Protein AF-A0A535XM80-F1 (afdb_monomer_lite)

pLDDT: mean 87.69, std 9.95, range [42.66, 97.56]

Radius of gyration: 20.31 Å; chains: 1; bounding box: 48×39×58 Å

Secondary structure (DSSP, 8-state):
--B--BS---SSHHHHTT-S-EEE-TTS--EEE-SS-EESEEEEEEEE-SSSB-EEEEEESSS-HHHH---EEES-B--TTSS-EEEEEEESS-EEEEEEEEETTEEEEEEEEEE-GGGS-THHHH--S-HHHHHHH-SEEEEEEEEEEEE-STTEEEEEEEEEEEEE--TT---SEEEEEETTTBPPP-TT-EEEEEEE--TTS--EES-TTTS-EEE-TT-BEEE-BSS-SPPP-S-SBHHHHHHHHHHHH-

Sequence (254 aa):
MTVATTSEHPKNGNTAAFTTAWYVSPDRRLWASAGYRYFEGGNKVLWERAGSRVDISGKLLSGDTKAAGIPTISGPQGYEGMDYQASGVTFPVPGCWEVEARADTSVLDFVTYVYPTEYQPAAARTGCIDLRRIYDGSLAVLTATVTAVDDDLPGFARVSFLPKTSWKMPQDGLGRFELHLDLEVYAPARASETYVLFLSHQPGRSWQIVCPFFTLATIDEGGTLHPTAIRAGSRRYLPADAAGLDREVRALAE

Structure (mmCIF, N/CA/C/O backbone):
data_AF-A0A535XM80-F1
#
_entry.id   AF-A0A535XM80-F1
#
loop_
_atom_site.group_PDB
_atom_site.id
_atom_site.type_symbol
_atom_site.label_atom_id
_atom_site.label_alt_id
_atom_site.label_comp_id
_atom_site.label_asym_id
_atom_site.label_entity_id
_atom_site.label_seq_id
_atom_site.pdbx_PDB_ins_code
_atom_site.Cartn_x
_atom_site.Cartn_y
_atom_site.Cartn_z
_atom_site.occupancy
_atom_site.B_iso_or_equiv
_atom_site.auth_seq_id
_atom_site.auth_comp_id
_atom_site.auth_asym_id
_atom_site.auth_atom_id
_atom_site.pdbx_PDB_model_num
ATOM 1 N N . MET A 1 1 ? 14.485 -16.068 -17.478 1.00 42.66 1 MET A N 1
ATOM 2 C CA . MET A 1 1 ? 14.930 -16.093 -16.066 1.00 42.66 1 MET A CA 1
ATOM 3 C C . MET A 1 1 ? 14.209 -14.954 -15.384 1.00 42.66 1 MET A C 1
ATOM 5 O O . MET A 1 1 ? 14.290 -13.847 -15.890 1.00 42.66 1 MET A O 1
ATOM 9 N N . THR A 1 2 ? 13.484 -15.210 -14.303 1.00 48.94 2 THR A N 1
ATOM 10 C CA . THR A 1 2 ? 12.849 -14.159 -13.506 1.00 48.94 2 THR A CA 1
ATOM 11 C C . THR A 1 2 ? 13.915 -13.362 -12.766 1.00 48.94 2 THR A C 1
ATOM 13 O O . THR A 1 2 ? 14.664 -13.929 -11.971 1.00 48.94 2 THR A O 1
ATOM 16 N N . VAL A 1 3 ? 14.022 -12.061 -13.042 1.00 60.72 3 VAL A N 1
ATOM 17 C CA . VAL A 1 3 ? 14.953 -11.191 -12.317 1.00 60.72 3 VAL A CA 1
ATOM 18 C C . VAL A 1 3 ? 14.387 -10.934 -10.922 1.00 60.72 3 VAL A C 1
ATOM 20 O O . VAL A 1 3 ? 13.331 -10.319 -10.768 1.00 60.72 3 VAL A O 1
ATOM 23 N N . ALA A 1 4 ? 15.080 -11.441 -9.900 1.00 77.50 4 ALA A N 1
ATOM 24 C CA . ALA A 1 4 ? 14.843 -11.044 -8.519 1.00 77.50 4 ALA A CA 1
ATOM 25 C C . ALA A 1 4 ? 15.215 -9.566 -8.336 1.00 77.50 4 ALA A C 1
ATOM 27 O O . ALA A 1 4 ? 16.072 -9.038 -9.045 1.00 77.50 4 ALA A O 1
ATOM 28 N N . THR A 1 5 ? 14.592 -8.896 -7.371 1.00 88.12 5 THR A N 1
ATOM 29 C CA . THR A 1 5 ? 14.967 -7.521 -7.034 1.00 88.12 5 THR A CA 1
ATOM 30 C C . THR A 1 5 ? 16.430 -7.445 -6.598 1.00 88.12 5 THR A C 1
ATOM 32 O O . THR A 1 5 ? 16.918 -8.335 -5.901 1.00 88.12 5 THR A O 1
ATOM 35 N N . THR A 1 6 ? 17.109 -6.362 -6.957 1.00 90.19 6 THR A N 1
ATOM 36 C CA . THR A 1 6 ? 18.498 -6.080 -6.583 1.00 90.19 6 THR A CA 1
ATOM 37 C C . THR A 1 6 ? 18.597 -4.836 -5.701 1.00 90.19 6 THR A C 1
ATOM 39 O O . THR A 1 6 ? 17.719 -3.970 -5.735 1.00 90.19 6 THR A O 1
ATOM 42 N N . SER A 1 7 ? 19.673 -4.757 -4.914 1.00 90.69 7 SER A N 1
ATOM 43 C CA . SER A 1 7 ? 20.108 -3.540 -4.221 1.00 90.69 7 SER A CA 1
ATOM 44 C C . SER A 1 7 ? 21.058 -2.682 -5.063 1.00 90.69 7 SER A C 1
ATOM 46 O O . SER A 1 7 ? 21.402 -1.573 -4.650 1.00 90.69 7 SER A O 1
ATOM 48 N N . GLU A 1 8 ? 21.478 -3.163 -6.243 1.00 93.06 8 GLU A N 1
ATOM 49 C CA . GLU A 1 8 ? 22.006 -2.269 -7.272 1.00 93.06 8 GLU A CA 1
ATOM 50 C C . GLU A 1 8 ? 20.949 -1.208 -7.590 1.00 93.06 8 GLU A C 1
ATOM 52 O O . GLU A 1 8 ? 19.743 -1.455 -7.506 1.00 93.06 8 GLU A O 1
ATOM 57 N N . HIS A 1 9 ? 21.402 -0.024 -7.971 1.00 91.06 9 HIS A N 1
ATOM 58 C CA . HIS A 1 9 ? 20.515 1.091 -8.240 1.00 91.06 9 HIS A CA 1
ATOM 59 C C . HIS A 1 9 ? 20.889 1.781 -9.556 1.00 91.06 9 HIS A C 1
ATOM 61 O O . HIS A 1 9 ? 22.041 1.686 -10.002 1.00 91.06 9 HIS A O 1
ATOM 67 N N . PRO A 1 10 ? 19.934 2.508 -10.160 1.00 90.81 10 PRO A N 1
ATOM 68 C CA . PRO A 1 10 ? 20.194 3.338 -11.324 1.00 90.81 10 PRO A CA 1
ATOM 69 C C . PRO A 1 10 ? 21.347 4.319 -11.066 1.00 90.81 10 PRO A C 1
ATOM 71 O O . PRO A 1 10 ? 21.629 4.685 -9.917 1.00 90.81 10 PRO A O 1
ATOM 74 N N . LYS A 1 11 ? 22.056 4.733 -12.123 1.00 86.62 11 LYS A N 1
ATOM 75 C CA . LYS A 1 11 ? 23.240 5.601 -11.954 1.00 86.62 11 LYS A CA 1
ATOM 76 C C . LYS A 1 11 ? 22.852 6.982 -11.446 1.00 86.62 11 LYS A C 1
ATOM 78 O O . LYS A 1 11 ? 23.658 7.638 -10.785 1.00 86.62 11 LYS A O 1
ATOM 83 N N . ASN A 1 12 ? 21.649 7.437 -11.779 1.00 83.44 12 ASN A N 1
ATOM 84 C CA . ASN A 1 12 ? 21.179 8.727 -11.336 1.00 83.44 12 ASN A CA 1
ATOM 85 C C . ASN A 1 12 ? 20.804 8.709 -9.848 1.00 83.44 12 ASN A C 1
ATOM 87 O O . ASN A 1 12 ? 19.962 7.926 -9.416 1.00 83.44 12 ASN A O 1
ATOM 91 N N . GLY A 1 13 ? 21.384 9.627 -9.071 1.00 84.06 13 GLY A N 1
ATOM 92 C CA . GLY A 1 13 ? 21.143 9.712 -7.630 1.00 84.06 13 GLY A CA 1
ATOM 93 C C . GLY A 1 13 ? 19.704 10.077 -7.248 1.00 84.06 13 GLY A C 1
ATOM 94 O O . GLY A 1 13 ? 19.203 9.558 -6.254 1.00 84.06 13 GLY A O 1
ATOM 95 N N . ASN A 1 14 ? 19.016 10.914 -8.035 1.00 83.31 14 ASN A N 1
ATOM 96 C CA . ASN A 1 14 ? 17.618 11.269 -7.764 1.00 83.31 14 ASN A CA 1
ATOM 97 C C . ASN A 1 14 ? 16.711 10.059 -7.976 1.00 83.31 14 ASN A C 1
ATOM 99 O O . ASN A 1 14 ? 15.860 9.774 -7.137 1.00 83.31 14 ASN A O 1
ATOM 103 N N . THR A 1 15 ? 16.926 9.325 -9.070 1.00 86.25 15 THR A N 1
ATOM 104 C CA . THR A 1 15 ? 16.164 8.109 -9.364 1.00 86.25 15 THR A CA 1
ATOM 105 C C . THR A 1 15 ? 16.460 7.022 -8.335 1.00 86.25 15 THR A C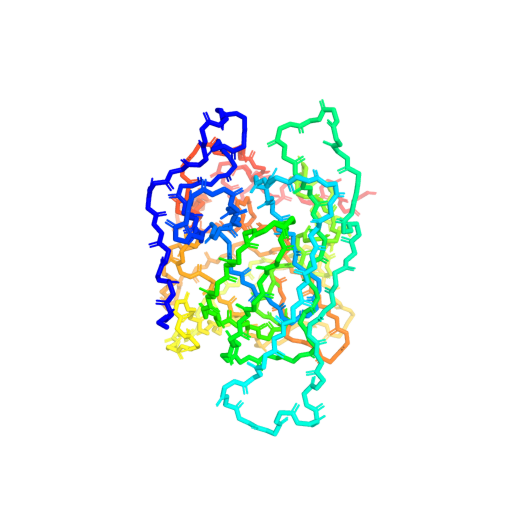 1
ATOM 107 O O . THR A 1 15 ? 15.537 6.456 -7.753 1.00 86.25 15 THR A O 1
ATOM 110 N N . ALA A 1 16 ? 17.737 6.790 -8.024 1.00 88.88 16 ALA A N 1
ATOM 111 C CA . ALA A 1 16 ? 18.163 5.822 -7.018 1.00 88.88 16 ALA A CA 1
ATOM 112 C C . ALA A 1 16 ? 17.599 6.109 -5.615 1.00 88.88 16 ALA A C 1
ATOM 114 O O . ALA A 1 16 ? 17.334 5.174 -4.865 1.00 88.88 16 ALA A O 1
ATOM 115 N N . ALA A 1 17 ? 17.363 7.375 -5.254 1.00 88.06 17 ALA A N 1
ATOM 116 C CA . ALA A 1 17 ? 16.849 7.744 -3.934 1.00 88.06 17 ALA A CA 1
ATOM 117 C C . ALA A 1 17 ? 15.388 7.321 -3.681 1.00 88.06 17 ALA A C 1
ATOM 119 O O . ALA A 1 17 ? 14.954 7.301 -2.529 1.00 88.06 17 ALA A O 1
ATOM 120 N N . PHE A 1 18 ? 14.616 6.975 -4.718 1.00 86.12 18 PHE A N 1
ATOM 121 C CA . PHE A 1 18 ? 13.207 6.609 -4.545 1.00 86.12 18 PHE A CA 1
ATOM 122 C C . PHE A 1 18 ? 13.002 5.259 -3.854 1.00 86.12 18 PHE A C 1
ATOM 124 O O . PHE A 1 18 ? 11.984 5.051 -3.191 1.00 86.12 18 PHE A O 1
ATOM 131 N N . THR A 1 19 ? 13.934 4.323 -4.022 1.00 90.19 19 THR A N 1
ATOM 132 C CA . THR A 1 19 ? 13.856 3.008 -3.392 1.00 90.19 19 THR A CA 1
ATOM 133 C C . THR A 1 19 ? 15.219 2.332 -3.323 1.00 90.19 19 THR A C 1
ATOM 135 O O . THR A 1 19 ? 16.089 2.545 -4.160 1.00 90.19 19 THR A O 1
ATOM 138 N N . THR A 1 20 ? 15.385 1.467 -2.329 1.00 90.50 20 THR A N 1
ATOM 139 C CA . THR A 1 20 ? 16.550 0.597 -2.169 1.00 90.50 20 THR A CA 1
ATOM 140 C C . THR A 1 20 ? 16.429 -0.727 -2.930 1.00 90.50 20 THR A C 1
ATOM 142 O O . THR A 1 20 ? 17.350 -1.534 -2.852 1.00 90.50 20 THR A O 1
ATOM 145 N N . ALA A 1 21 ? 15.306 -0.989 -3.610 1.00 92.62 21 ALA A N 1
ATOM 146 C CA . ALA A 1 21 ? 15.048 -2.237 -4.325 1.00 92.62 21 ALA A CA 1
ATOM 147 C C . ALA A 1 21 ? 14.593 -1.967 -5.764 1.00 92.62 21 ALA A C 1
ATOM 149 O O . ALA A 1 21 ? 13.643 -1.213 -5.990 1.00 92.62 21 ALA A O 1
ATOM 150 N N . TRP A 1 22 ? 15.239 -2.621 -6.729 1.00 95.06 22 TRP A N 1
ATOM 151 C CA . TRP A 1 22 ? 15.002 -2.405 -8.158 1.00 95.06 22 TRP A CA 1
ATOM 152 C C . TRP A 1 22 ? 14.876 -3.713 -8.935 1.00 95.06 22 TRP A C 1
ATOM 154 O O . TRP A 1 22 ? 15.552 -4.693 -8.632 1.00 95.06 22 TRP A O 1
ATOM 164 N N . TYR A 1 23 ? 14.058 -3.706 -9.984 1.00 95.75 23 TYR A N 1
ATOM 165 C CA . TYR A 1 23 ? 14.189 -4.640 -11.100 1.00 95.75 23 TYR A CA 1
ATOM 166 C C . TYR A 1 23 ? 15.117 -4.025 -12.149 1.00 95.75 23 TYR A C 1
ATOM 168 O O . TYR A 1 23 ? 15.031 -2.822 -12.413 1.00 95.75 23 TYR A O 1
ATOM 176 N N . VAL A 1 24 ? 15.992 -4.830 -12.753 1.00 95.94 24 VAL A N 1
ATOM 177 C CA . VAL A 1 24 ? 17.004 -4.343 -13.699 1.00 95.94 24 VAL A CA 1
ATOM 178 C C . VAL A 1 24 ? 17.168 -5.276 -14.896 1.00 95.94 24 VAL A C 1
ATOM 180 O O . VAL A 1 24 ? 17.220 -6.497 -14.763 1.00 95.94 24 VAL A O 1
ATOM 183 N N . SER A 1 25 ? 17.212 -4.684 -16.084 1.00 96.06 25 SER A N 1
ATOM 184 C CA . SER A 1 25 ? 17.507 -5.375 -17.346 1.00 96.06 25 SER A CA 1
ATOM 185 C C . SER A 1 25 ? 18.947 -5.914 -17.376 1.00 96.06 25 SER A C 1
ATOM 187 O O . SER A 1 25 ? 19.835 -5.331 -16.750 1.00 96.06 25 SER A O 1
ATOM 189 N N . PRO A 1 26 ? 19.244 -6.982 -18.142 1.00 94.81 26 PRO A N 1
ATOM 190 C CA . PRO A 1 26 ? 20.600 -7.537 -18.226 1.00 94.81 26 PRO A CA 1
ATOM 191 C C . PRO A 1 26 ? 21.680 -6.537 -18.675 1.00 94.81 26 PRO A C 1
ATOM 193 O O . PRO A 1 26 ? 22.831 -6.639 -18.253 1.00 94.81 26 PRO A O 1
ATOM 196 N N . ASP A 1 27 ? 21.320 -5.560 -19.512 1.00 95.00 27 ASP A N 1
ATOM 197 C CA . ASP A 1 27 ? 22.221 -4.503 -19.989 1.00 95.00 27 ASP A CA 1
ATOM 198 C C . ASP A 1 27 ? 22.316 -3.297 -19.034 1.00 95.00 27 ASP A C 1
ATOM 200 O O . ASP A 1 27 ? 23.098 -2.375 -19.284 1.00 95.00 27 ASP A O 1
ATOM 204 N N . ARG A 1 28 ? 21.550 -3.314 -17.931 1.00 94.12 28 ARG A N 1
ATOM 205 C CA . ARG A 1 28 ? 21.456 -2.259 -16.911 1.00 94.12 28 ARG A CA 1
ATOM 206 C C . ARG A 1 28 ? 21.051 -0.888 -17.463 1.00 94.12 28 ARG A C 1
ATOM 208 O O . ARG A 1 28 ? 21.459 0.142 -16.921 1.00 94.12 28 ARG A O 1
ATOM 215 N N . ARG A 1 29 ? 20.266 -0.853 -18.542 1.00 93.81 29 ARG A N 1
ATOM 216 C CA . ARG A 1 29 ? 19.780 0.395 -19.166 1.00 93.81 29 ARG A CA 1
ATOM 217 C C . ARG A 1 29 ? 18.301 0.669 -18.936 1.00 93.81 29 ARG A C 1
ATOM 219 O O . ARG A 1 29 ? 17.847 1.778 -19.195 1.00 93.81 29 ARG A O 1
ATOM 226 N N . LEU A 1 30 ? 17.574 -0.323 -18.440 1.00 95.31 30 LEU A N 1
ATOM 227 C CA . LEU A 1 30 ? 16.191 -0.217 -17.998 1.00 95.31 30 LEU A CA 1
ATOM 228 C C . LEU A 1 30 ? 16.068 -0.720 -16.559 1.00 95.31 30 LEU A C 1
ATOM 230 O O . LEU A 1 30 ? 16.405 -1.872 -16.270 1.00 95.31 30 LEU A O 1
ATOM 234 N N . TRP A 1 31 ? 15.574 0.155 -15.690 1.00 96.19 31 TRP A N 1
ATOM 235 C CA . TRP A 1 31 ? 15.350 -0.075 -14.268 1.00 96.19 31 TRP A CA 1
ATOM 236 C C . TRP A 1 31 ? 13.899 0.228 -13.923 1.00 96.19 31 TRP A C 1
ATOM 238 O O . TRP A 1 31 ? 13.345 1.200 -14.434 1.00 96.19 31 TRP A O 1
ATOM 248 N N . ALA A 1 32 ? 13.307 -0.557 -13.028 1.00 95.94 32 ALA A N 1
ATOM 249 C CA . ALA A 1 32 ? 11.969 -0.320 -12.496 1.00 95.94 32 ALA A CA 1
ATOM 250 C C . ALA A 1 32 ? 11.987 -0.383 -10.967 1.00 95.94 32 ALA A C 1
ATOM 252 O O . ALA A 1 32 ? 12.566 -1.303 -10.385 1.00 95.94 32 ALA A O 1
ATOM 253 N N . SER A 1 33 ? 11.352 0.581 -10.304 1.00 94.88 33 SER A N 1
ATOM 254 C CA . SER A 1 33 ? 11.269 0.614 -8.842 1.00 94.88 33 SER A CA 1
ATOM 255 C C . SER A 1 33 ? 10.542 -0.619 -8.291 1.00 94.88 33 SER A C 1
ATOM 257 O O . SER A 1 33 ? 9.442 -0.937 -8.750 1.00 94.88 33 SER A O 1
ATOM 259 N N . ALA A 1 34 ? 11.106 -1.258 -7.264 1.00 91.56 34 ALA A N 1
ATOM 260 C CA . ALA A 1 34 ? 10.555 -2.454 -6.617 1.00 91.56 34 ALA A CA 1
ATOM 261 C C . ALA A 1 34 ? 10.372 -2.300 -5.092 1.00 91.56 34 ALA A C 1
ATOM 263 O O . ALA A 1 34 ? 10.197 -3.279 -4.376 1.00 91.56 34 ALA A O 1
ATOM 264 N N . GLY A 1 35 ? 10.421 -1.069 -4.576 1.00 79.88 35 GLY A N 1
ATOM 265 C CA . GLY A 1 35 ? 10.353 -0.784 -3.136 1.00 79.88 35 GLY A CA 1
ATOM 266 C C . GLY A 1 35 ? 8.983 -0.842 -2.481 1.00 79.88 35 GLY A C 1
ATOM 267 O O . GLY A 1 35 ? 8.890 -0.585 -1.281 1.00 79.88 35 GLY A O 1
ATOM 268 N N . TYR A 1 36 ? 7.937 -1.078 -3.265 1.00 83.19 36 TYR A N 1
ATOM 269 C CA . TYR A 1 36 ? 6.555 -1.099 -2.811 1.00 83.19 36 TYR A CA 1
ATOM 270 C C . TYR A 1 36 ? 5.851 -2.318 -3.392 1.00 83.19 36 TYR A C 1
ATOM 272 O O . TYR A 1 36 ? 6.169 -2.764 -4.497 1.00 83.19 36 TYR A O 1
ATOM 280 N N . ARG A 1 37 ? 4.869 -2.830 -2.650 1.00 89.19 37 ARG A N 1
ATOM 281 C CA . ARG A 1 37 ? 3.991 -3.902 -3.118 1.00 89.19 37 ARG A CA 1
ATOM 282 C C . ARG A 1 37 ? 3.127 -3.411 -4.277 1.00 89.19 37 ARG A C 1
ATOM 284 O O . ARG A 1 37 ? 2.693 -2.258 -4.291 1.00 89.19 37 ARG A O 1
ATOM 291 N N . TYR A 1 38 ? 2.874 -4.307 -5.225 1.00 92.25 38 TYR A N 1
ATOM 292 C CA . TYR A 1 38 ? 1.932 -4.074 -6.311 1.00 92.25 38 TYR A CA 1
ATOM 293 C C . TYR A 1 38 ? 0.541 -4.537 -5.892 1.00 92.25 38 TYR A C 1
ATOM 295 O O . TYR A 1 38 ? 0.399 -5.583 -5.269 1.00 92.25 38 TYR A O 1
ATOM 303 N N . PHE A 1 39 ? -0.485 -3.784 -6.260 1.00 92.69 39 PHE A N 1
ATOM 304 C CA . PHE A 1 39 ? -1.882 -4.103 -5.994 1.00 92.69 39 PHE A CA 1
ATOM 305 C C . PHE A 1 39 ? -2.670 -4.166 -7.297 1.00 92.69 39 PHE A C 1
ATOM 307 O O . PHE A 1 39 ? -2.293 -3.558 -8.299 1.00 92.69 39 PHE A O 1
ATOM 314 N N . GLU A 1 40 ? -3.777 -4.895 -7.288 1.00 93.25 40 GLU A N 1
ATOM 315 C CA . GLU A 1 40 ? -4.777 -4.822 -8.344 1.00 93.25 40 GLU A CA 1
ATOM 316 C C . GLU A 1 40 ? -5.184 -3.355 -8.556 1.00 93.25 40 GLU A C 1
ATOM 318 O O . GLU A 1 40 ? -5.403 -2.600 -7.602 1.00 93.25 40 GLU A O 1
ATOM 323 N N . GLY A 1 41 ? -5.280 -2.948 -9.819 1.00 92.62 41 GLY A N 1
ATOM 324 C CA . GLY A 1 41 ? -5.435 -1.559 -10.215 1.00 92.62 41 GLY A CA 1
ATOM 325 C C . GLY A 1 41 ? -4.093 -0.869 -10.462 1.00 92.62 41 GLY A C 1
ATOM 326 O O . GLY A 1 41 ? -3.102 -1.502 -10.827 1.00 92.62 41 GLY A O 1
ATOM 327 N N . GLY A 1 42 ? -4.091 0.461 -10.357 1.00 91.94 42 GLY A N 1
ATOM 328 C CA . GLY A 1 42 ? -2.962 1.312 -10.734 1.00 91.94 42 GLY A CA 1
ATOM 329 C C . GLY A 1 42 ? -1.864 1.384 -9.673 1.00 91.94 42 GLY A C 1
ATOM 330 O O . GLY A 1 42 ? -2.116 1.738 -8.524 1.00 91.94 42 GLY A O 1
ATOM 331 N N . ASN A 1 43 ? -0.626 1.144 -10.096 1.00 93.62 43 ASN A N 1
ATOM 332 C CA . ASN A 1 43 ? 0.577 1.181 -9.272 1.00 93.62 43 ASN A CA 1
ATOM 333 C C . ASN A 1 43 ? 1.537 2.232 -9.797 1.00 93.62 43 ASN A C 1
ATOM 335 O O . ASN A 1 43 ? 1.756 2.340 -11.004 1.00 93.62 43 ASN A O 1
ATOM 339 N N . LYS A 1 44 ? 2.146 3.001 -8.898 1.00 92.12 44 LYS A N 1
ATOM 340 C CA . LYS A 1 44 ? 3.175 3.955 -9.297 1.00 92.12 44 LYS A CA 1
ATOM 341 C C . LYS A 1 44 ? 4.486 3.210 -9.518 1.00 92.12 44 LYS A C 1
ATOM 343 O O . LYS A 1 44 ? 4.990 2.584 -8.593 1.00 92.12 44 LYS A O 1
ATOM 348 N N . VAL A 1 45 ? 5.040 3.324 -10.720 1.00 94.44 45 VAL A N 1
ATOM 349 C CA . VAL A 1 45 ? 6.351 2.759 -11.055 1.00 94.44 45 VAL A CA 1
ATOM 350 C C . VAL A 1 45 ? 7.247 3.867 -11.572 1.00 94.44 45 VAL A C 1
ATOM 352 O O . VAL A 1 45 ? 6.834 4.677 -12.410 1.00 94.44 45 VAL A O 1
ATOM 355 N N . LEU A 1 46 ? 8.460 3.917 -11.033 1.00 93.88 46 LEU A N 1
ATOM 356 C CA . LEU A 1 46 ? 9.507 4.821 -11.478 1.00 93.88 46 LEU A CA 1
ATOM 357 C C . LEU A 1 46 ? 10.524 4.043 -12.297 1.00 93.88 46 LEU A C 1
ATOM 359 O O . LEU A 1 46 ? 10.917 2.937 -11.920 1.00 93.88 46 LEU A O 1
ATOM 363 N N . TRP A 1 47 ? 10.940 4.646 -13.401 1.00 94.56 47 TRP A N 1
ATOM 364 C CA . TRP A 1 47 ? 11.814 4.030 -14.383 1.00 94.56 47 TRP A CA 1
ATOM 365 C C . TRP A 1 47 ? 13.057 4.887 -14.602 1.00 94.56 47 TRP A C 1
ATOM 367 O O . TRP A 1 47 ? 12.925 6.093 -14.797 1.00 94.56 47 TRP A O 1
ATOM 377 N N . GLU A 1 48 ? 14.237 4.270 -14.651 1.00 94.50 48 GLU A N 1
ATOM 378 C CA . GLU A 1 48 ? 15.383 4.821 -15.392 1.00 94.50 48 GLU A CA 1
ATOM 379 C C . GLU A 1 48 ? 15.468 4.043 -16.702 1.00 94.50 48 GLU A C 1
ATOM 381 O O . GLU A 1 48 ? 15.416 2.811 -16.689 1.00 94.50 48 GLU A O 1
ATOM 386 N N . ARG A 1 49 ? 15.537 4.740 -17.836 1.00 93.44 49 ARG A N 1
ATOM 387 C CA . ARG A 1 49 ? 15.456 4.097 -19.149 1.00 93.44 49 ARG A CA 1
ATOM 388 C C . ARG A 1 49 ? 16.200 4.862 -20.233 1.00 93.44 49 ARG A C 1
ATOM 390 O O . ARG A 1 49 ? 16.319 6.083 -20.169 1.00 93.44 49 ARG A O 1
ATOM 397 N N . ALA A 1 50 ? 16.578 4.147 -21.286 1.00 89.62 50 ALA A N 1
ATOM 398 C CA . ALA A 1 50 ? 16.899 4.745 -22.577 1.00 89.62 50 ALA A CA 1
ATOM 399 C C . ALA A 1 50 ? 15.625 5.129 -23.372 1.00 89.62 50 ALA A C 1
ATOM 401 O O . ALA A 1 50 ? 14.506 4.713 -23.049 1.00 89.62 50 ALA A O 1
ATOM 402 N N . GLY A 1 51 ? 15.793 5.933 -24.428 1.00 90.06 51 GLY A N 1
ATOM 403 C CA . GLY A 1 51 ? 14.723 6.317 -25.362 1.00 90.06 51 GLY A CA 1
ATOM 404 C C . GLY A 1 51 ? 13.748 7.367 -24.818 1.00 90.06 51 GLY A C 1
ATOM 405 O O . GLY A 1 51 ? 14.075 8.116 -23.900 1.00 90.06 51 GLY A O 1
ATOM 406 N N . SER A 1 52 ? 12.519 7.407 -25.350 1.00 91.69 52 SER A N 1
ATOM 407 C CA . SER A 1 52 ? 11.430 8.311 -24.911 1.00 91.69 52 SER A CA 1
ATOM 408 C C . SER A 1 52 ? 10.152 7.594 -24.445 1.00 91.69 52 SER A C 1
ATOM 410 O O . SER A 1 52 ? 9.173 8.252 -24.095 1.00 91.69 52 SER A O 1
ATOM 412 N N . ARG A 1 53 ? 10.148 6.256 -24.390 1.00 95.00 53 ARG A N 1
ATOM 413 C CA . ARG A 1 53 ? 8.959 5.473 -24.044 1.00 95.00 53 ARG A CA 1
ATOM 414 C C . ARG A 1 53 ? 9.283 4.193 -23.268 1.00 95.00 53 ARG A C 1
ATOM 416 O O . ARG A 1 53 ? 10.291 3.552 -23.554 1.00 95.00 53 ARG A O 1
ATOM 423 N N . VAL A 1 54 ? 8.404 3.826 -22.332 1.00 96.75 54 VAL A N 1
ATOM 424 C CA . VAL A 1 54 ? 8.289 2.468 -21.768 1.00 96.75 54 VAL A CA 1
ATOM 425 C C . VAL A 1 54 ? 7.030 1.815 -22.303 1.00 96.75 54 VAL A C 1
ATOM 427 O O . VAL A 1 54 ? 5.941 2.383 -22.196 1.00 96.75 54 VAL A O 1
ATOM 430 N N . ASP A 1 55 ? 7.174 0.595 -22.794 1.00 96.94 55 ASP A N 1
ATOM 431 C CA . ASP A 1 55 ? 6.067 -0.311 -23.054 1.00 96.94 55 ASP A CA 1
ATOM 432 C C . ASP A 1 55 ? 6.094 -1.453 -22.042 1.00 96.94 55 ASP A C 1
ATOM 434 O O . ASP A 1 55 ? 7.164 -1.888 -21.614 1.00 96.94 55 ASP A O 1
ATOM 438 N N . ILE A 1 56 ? 4.913 -1.927 -21.651 1.00 96.50 56 ILE A N 1
ATOM 439 C CA . ILE A 1 56 ? 4.777 -3.084 -20.769 1.00 96.50 56 ILE A CA 1
ATOM 440 C C . ILE A 1 56 ? 3.857 -4.113 -21.409 1.00 96.50 56 ILE A C 1
ATOM 442 O O . ILE A 1 56 ? 2.878 -3.773 -22.076 1.00 96.50 56 ILE A O 1
ATOM 446 N N . SER A 1 57 ? 4.143 -5.374 -21.140 1.00 95.62 57 SER A N 1
ATOM 447 C CA . SER A 1 57 ? 3.215 -6.478 -21.315 1.00 95.62 57 SER A CA 1
ATOM 448 C C . SER A 1 57 ? 3.328 -7.409 -20.112 1.00 95.62 57 SER A C 1
ATOM 450 O O . SER A 1 57 ? 4.227 -7.268 -19.280 1.00 95.62 57 SER A O 1
ATOM 452 N N . GLY A 1 58 ? 2.399 -8.346 -19.976 1.00 93.94 58 GLY A N 1
ATOM 453 C CA . GLY A 1 58 ? 2.504 -9.325 -18.910 1.00 93.94 58 GLY A CA 1
ATOM 454 C C . GLY A 1 58 ? 1.482 -10.436 -19.010 1.00 93.94 58 GLY A C 1
ATOM 455 O O . GLY A 1 58 ? 0.486 -10.337 -19.731 1.00 93.94 58 GLY A O 1
ATOM 456 N N . LYS A 1 59 ? 1.754 -11.497 -18.259 1.00 93.31 59 LYS A N 1
ATOM 457 C CA . LYS A 1 59 ? 0.955 -12.712 -18.192 1.00 93.31 59 LYS A CA 1
ATOM 458 C C . LYS A 1 59 ? 0.799 -13.143 -16.739 1.00 93.31 59 LYS A C 1
ATOM 460 O O . LYS A 1 59 ? 1.777 -13.259 -16.003 1.00 93.31 59 LYS A O 1
ATOM 465 N N . LEU A 1 60 ? -0.434 -13.447 -16.352 1.00 94.25 60 LEU A N 1
ATOM 466 C CA . LEU A 1 60 ? -0.723 -14.073 -15.070 1.00 94.25 60 LEU A CA 1
ATOM 467 C C . LEU A 1 60 ? -0.183 -15.516 -15.070 1.00 94.25 60 LEU A C 1
ATOM 469 O O . LEU A 1 60 ? -0.516 -16.322 -15.935 1.00 94.25 60 LEU A O 1
ATOM 473 N N . LEU A 1 61 ? 0.672 -15.861 -14.115 1.00 91.38 61 LEU A N 1
ATOM 474 C CA . LEU A 1 61 ? 1.285 -17.190 -14.024 1.00 91.38 61 LEU A CA 1
ATOM 475 C C . LEU A 1 61 ? 0.355 -18.229 -13.392 1.00 91.38 61 LEU A C 1
ATOM 477 O O . LEU A 1 61 ? 0.499 -19.424 -13.641 1.00 91.38 61 LEU A O 1
ATOM 481 N N . SER A 1 62 ? -0.599 -17.774 -12.585 1.00 79.62 62 SER A N 1
ATOM 482 C CA . SER A 1 62 ? -1.539 -18.608 -11.841 1.00 79.62 62 SER A CA 1
ATOM 483 C C . SER A 1 62 ? -2.977 -18.180 -12.135 1.00 79.62 62 SER A C 1
ATOM 485 O O . SER A 1 62 ? -3.380 -17.103 -11.707 1.00 79.62 62 SER A O 1
ATOM 487 N N . GLY A 1 63 ? -3.756 -19.013 -12.831 1.00 74.00 63 GLY A N 1
ATOM 488 C CA . GLY A 1 63 ? -5.163 -18.733 -13.160 1.00 74.00 63 GLY A CA 1
ATOM 489 C C . GLY A 1 63 ? -5.456 -18.710 -14.663 1.00 74.00 63 GLY A C 1
ATOM 490 O O . GLY A 1 63 ? -4.617 -19.089 -15.480 1.00 74.00 63 GLY A O 1
ATOM 491 N N . ASP A 1 64 ? -6.665 -18.278 -15.033 1.00 77.38 64 ASP A N 1
ATOM 492 C CA . ASP A 1 64 ? -7.053 -18.107 -16.437 1.00 77.38 64 ASP A CA 1
ATOM 493 C C . ASP A 1 64 ? -6.464 -16.803 -16.996 1.00 77.38 64 ASP A C 1
ATOM 495 O O . ASP A 1 64 ? -7.005 -15.711 -16.815 1.00 77.38 64 ASP A O 1
ATOM 499 N N . THR A 1 65 ? -5.352 -16.930 -17.720 1.00 75.44 65 THR A N 1
ATOM 500 C CA . THR A 1 65 ? -4.653 -15.812 -18.369 1.00 75.44 65 THR A CA 1
ATOM 501 C C . THR A 1 65 ? -5.521 -15.014 -19.333 1.00 75.44 65 THR A C 1
ATOM 503 O O . THR A 1 65 ? -5.270 -13.831 -19.538 1.00 75.44 65 THR A O 1
ATOM 506 N N . LYS A 1 66 ? -6.514 -15.647 -19.968 1.00 73.31 66 LYS A N 1
ATOM 507 C CA . LYS A 1 66 ? -7.354 -14.978 -20.964 1.00 73.31 66 LYS A CA 1
ATOM 508 C C . LYS A 1 66 ? -8.414 -14.123 -20.281 1.00 73.31 66 LYS A C 1
ATOM 510 O O . LYS A 1 66 ? -8.676 -13.013 -20.735 1.00 73.31 66 LYS A O 1
ATOM 515 N N . ALA A 1 67 ? -8.989 -14.629 -19.193 1.00 77.25 67 ALA A N 1
ATOM 516 C CA . ALA A 1 67 ? -9.930 -13.876 -18.370 1.00 77.25 67 ALA A CA 1
ATOM 517 C C . ALA A 1 67 ? -9.243 -12.738 -17.598 1.00 77.25 67 ALA A C 1
ATOM 519 O O . ALA A 1 67 ? -9.844 -11.685 -17.408 1.00 77.25 67 ALA A O 1
ATOM 520 N N . ALA A 1 68 ? -7.982 -12.930 -17.200 1.00 83.81 68 ALA A N 1
ATOM 521 C CA . ALA A 1 68 ? -7.212 -11.945 -16.447 1.00 83.81 68 ALA A CA 1
ATOM 522 C C . ALA A 1 68 ? -6.984 -10.629 -17.210 1.00 83.81 68 ALA A C 1
ATOM 524 O O . ALA A 1 68 ? -6.903 -9.583 -16.583 1.00 83.81 68 ALA A O 1
ATOM 525 N N . GLY A 1 69 ? -6.890 -10.654 -18.544 1.00 88.56 69 GLY A N 1
ATOM 526 C CA . GLY A 1 69 ? -6.501 -9.485 -19.339 1.00 88.56 69 GLY A CA 1
ATOM 527 C C . GLY A 1 69 ? -4.989 -9.221 -19.310 1.00 88.56 69 GLY A C 1
ATOM 528 O O . GLY A 1 69 ? -4.206 -10.091 -18.932 1.00 88.56 69 GLY A O 1
ATOM 529 N N . ILE A 1 70 ? -4.567 -8.027 -19.740 1.00 91.31 70 ILE A N 1
ATOM 530 C CA . ILE A 1 70 ? -3.149 -7.626 -19.802 1.00 91.31 70 ILE A CA 1
ATOM 531 C C . ILE A 1 70 ? -2.886 -6.373 -18.956 1.00 91.31 70 ILE A C 1
ATOM 533 O O . ILE A 1 70 ? -3.769 -5.512 -18.869 1.00 91.31 70 ILE A O 1
ATOM 537 N N . PRO A 1 71 ? -1.687 -6.223 -18.360 1.00 95.12 71 PRO A N 1
ATOM 538 C CA . PRO A 1 71 ? -1.311 -4.988 -17.693 1.00 95.12 71 PRO A CA 1
ATOM 539 C C . PRO A 1 71 ? -1.276 -3.818 -18.678 1.00 95.12 71 PRO A C 1
ATOM 541 O O . PRO A 1 71 ? -0.942 -3.985 -19.851 1.00 95.12 71 PRO A O 1
ATOM 544 N N . THR A 1 72 ? -1.596 -2.619 -18.198 1.00 96.75 72 THR A N 1
ATOM 545 C CA . THR A 1 72 ? -1.566 -1.393 -19.014 1.00 96.75 72 THR A CA 1
ATOM 546 C C . THR A 1 72 ? -0.731 -0.306 -18.357 1.00 96.75 72 THR A C 1
ATOM 548 O O . THR A 1 72 ? -0.583 -0.273 -17.136 1.00 96.75 72 THR A O 1
ATOM 551 N N . ILE A 1 73 ? -0.174 0.594 -19.168 1.00 96.75 73 ILE A N 1
ATOM 552 C CA . ILE A 1 73 ? 0.662 1.700 -18.703 1.00 96.75 73 ILE A CA 1
ATOM 553 C C . ILE A 1 73 ? 0.033 3.052 -19.046 1.00 96.75 73 ILE A C 1
ATOM 555 O O . ILE A 1 73 ? -0.345 3.314 -20.188 1.00 96.75 73 ILE A O 1
ATOM 559 N N . SER A 1 74 ? -0.051 3.934 -18.053 1.00 95.69 74 SER A N 1
ATOM 560 C CA . SER A 1 74 ? -0.380 5.349 -18.213 1.00 95.69 74 SER A CA 1
ATOM 561 C C . SER A 1 74 ? 0.858 6.214 -17.974 1.00 95.69 74 SER A C 1
ATOM 563 O O . SER A 1 74 ? 1.730 5.876 -17.170 1.00 95.69 74 SER A O 1
ATOM 565 N N . GLY A 1 75 ? 0.960 7.323 -18.712 1.00 91.94 75 GLY A N 1
ATOM 566 C CA . GLY A 1 75 ? 2.200 8.101 -18.790 1.00 91.94 75 GLY A CA 1
ATOM 567 C C . GLY A 1 75 ? 3.394 7.268 -19.286 1.00 91.94 75 GLY A C 1
ATOM 568 O O . GLY A 1 75 ? 4.405 7.220 -18.585 1.00 91.94 75 GLY A O 1
ATOM 569 N N . PRO A 1 76 ? 3.292 6.565 -20.437 1.00 92.44 76 PRO A N 1
ATOM 570 C CA . PRO A 1 76 ? 4.385 5.737 -20.958 1.00 92.44 76 PRO A CA 1
ATOM 571 C C . PRO A 1 76 ? 5.551 6.553 -21.531 1.00 92.44 76 PRO A C 1
ATOM 573 O O . PRO A 1 76 ? 6.583 5.976 -21.850 1.00 92.44 76 PRO A O 1
ATOM 576 N N . GLN A 1 77 ? 5.370 7.862 -21.685 1.00 90.62 77 GLN A N 1
ATOM 577 C CA . GLN A 1 77 ? 6.296 8.826 -22.274 1.00 90.62 77 GLN A CA 1
ATOM 578 C C . GLN A 1 77 ? 6.278 10.117 -21.449 1.00 90.62 77 GLN A C 1
ATOM 580 O O . GLN A 1 77 ? 5.448 10.262 -20.543 1.00 90.62 77 GLN A O 1
ATOM 585 N N . GLY A 1 78 ? 7.126 11.078 -21.803 1.00 86.06 78 GLY A N 1
ATOM 586 C CA . GLY A 1 78 ? 7.351 12.271 -21.002 1.00 86.06 78 GLY A CA 1
ATOM 587 C C . GLY A 1 78 ? 8.582 12.107 -20.118 1.00 86.06 78 GLY A C 1
ATOM 588 O O . GLY A 1 78 ? 9.198 11.040 -20.062 1.00 86.06 78 GLY A O 1
ATOM 589 N N . TYR A 1 79 ? 8.892 13.167 -19.372 1.00 87.12 79 TYR A N 1
ATOM 590 C CA . TYR A 1 79 ? 10.055 13.231 -18.490 1.00 87.12 79 TYR A CA 1
ATOM 591 C C . TYR A 1 79 ? 11.409 13.151 -19.220 1.00 87.12 79 TYR A C 1
ATOM 593 O O . TYR A 1 79 ? 12.414 12.886 -18.583 1.00 87.12 79 TYR A O 1
ATOM 601 N N . GLU A 1 80 ? 11.491 13.444 -20.522 1.00 83.56 80 GLU A N 1
ATOM 602 C CA . GLU A 1 80 ? 12.747 13.376 -21.296 1.00 83.56 80 GLU A CA 1
ATOM 603 C C . GLU A 1 80 ? 13.809 14.398 -20.841 1.00 83.56 80 GLU A C 1
ATOM 605 O O . GLU A 1 80 ? 14.980 14.271 -21.186 1.00 83.56 80 GLU A O 1
ATOM 610 N N . GLY A 1 81 ? 13.406 15.408 -20.063 1.00 79.88 81 GLY A N 1
ATOM 611 C CA . GLY A 1 81 ? 14.306 16.341 -19.375 1.00 79.88 81 GLY A CA 1
ATOM 612 C C . GLY A 1 81 ? 14.584 15.988 -17.910 1.00 79.88 81 GLY A C 1
ATOM 613 O O . GLY A 1 81 ? 15.208 16.779 -17.210 1.00 79.88 81 GLY A O 1
ATOM 614 N N . MET A 1 82 ? 14.079 14.851 -17.430 1.00 82.31 82 MET A N 1
ATOM 615 C CA . MET A 1 82 ? 14.277 14.341 -16.076 1.00 82.31 82 MET A CA 1
ATOM 616 C C . MET A 1 82 ? 14.987 12.991 -16.161 1.00 82.31 82 MET A C 1
ATOM 618 O O . MET A 1 82 ? 14.853 12.254 -17.132 1.00 82.31 82 MET A O 1
ATOM 622 N N . ASP A 1 83 ? 15.696 12.620 -15.105 1.00 79.69 83 ASP A N 1
ATOM 623 C CA . ASP A 1 83 ? 16.451 11.361 -15.084 1.00 79.69 83 ASP A CA 1
ATOM 624 C C . ASP A 1 83 ? 15.605 10.134 -14.690 1.00 79.69 83 ASP A C 1
ATOM 626 O O . ASP A 1 83 ? 16.125 9.037 -14.478 1.00 79.69 83 ASP A O 1
ATOM 630 N N . TYR A 1 84 ? 14.290 10.318 -14.562 1.00 88.62 84 TYR A N 1
ATOM 631 C CA . TYR A 1 84 ? 13.327 9.260 -14.289 1.00 88.62 84 TYR A CA 1
ATOM 632 C C . TYR A 1 84 ? 12.053 9.486 -15.091 1.00 88.62 84 TYR A C 1
ATOM 634 O O . TYR A 1 84 ? 11.632 10.622 -15.288 1.00 88.62 84 TYR A O 1
ATOM 642 N N . GLN A 1 85 ? 11.368 8.403 -15.444 1.00 91.94 85 GLN A N 1
ATOM 643 C CA . GLN A 1 85 ? 9.978 8.450 -15.878 1.00 91.94 85 GLN A CA 1
ATOM 644 C C . GLN A 1 85 ? 9.080 7.909 -14.775 1.00 91.94 85 GLN A C 1
ATOM 646 O O . GLN A 1 85 ? 9.322 6.835 -14.230 1.00 91.94 85 GLN A O 1
ATOM 651 N N . ALA A 1 86 ? 7.996 8.620 -14.489 1.00 92.62 86 ALA A N 1
ATOM 652 C CA . ALA A 1 86 ? 6.991 8.167 -13.547 1.00 92.62 86 ALA A CA 1
ATOM 653 C C . ALA A 1 86 ? 5.713 7.733 -14.274 1.00 92.62 86 ALA A C 1
ATOM 655 O O . ALA A 1 86 ? 5.025 8.567 -14.858 1.00 92.62 86 ALA A O 1
ATOM 656 N N . SER A 1 87 ? 5.339 6.460 -14.161 1.00 94.69 87 SER A N 1
ATOM 657 C CA . SER A 1 87 ? 4.165 5.893 -14.842 1.00 94.69 87 SER A CA 1
ATOM 658 C C . SER A 1 87 ? 3.180 5.257 -13.863 1.00 94.69 87 SER A C 1
ATOM 660 O O . SER A 1 87 ? 3.528 4.959 -12.717 1.00 94.69 87 SER A O 1
ATOM 662 N N . GLY A 1 88 ? 1.939 5.069 -14.310 1.00 95.00 88 GLY A N 1
ATOM 663 C CA . GLY A 1 88 ? 0.975 4.188 -13.657 1.00 95.00 88 GLY A CA 1
ATOM 664 C C . GLY A 1 88 ? 0.932 2.841 -14.373 1.00 95.00 88 GLY A C 1
ATOM 665 O O . GLY A 1 88 ? 0.572 2.801 -15.543 1.00 95.00 88 GLY A O 1
ATOM 666 N N . VAL A 1 89 ? 1.278 1.753 -13.690 1.00 96.62 89 VAL A N 1
ATOM 667 C CA . VAL A 1 89 ? 1.133 0.378 -14.189 1.00 96.62 89 VAL A CA 1
ATOM 668 C C . VAL A 1 89 ? -0.110 -0.243 -13.573 1.00 96.62 89 VAL A C 1
ATOM 670 O O . VAL A 1 89 ? -0.191 -0.395 -12.356 1.00 96.62 89 VAL A O 1
ATOM 673 N N . THR A 1 90 ? -1.088 -0.582 -14.405 1.00 96.19 90 THR A N 1
ATOM 674 C CA . THR A 1 90 ? -2.365 -1.140 -13.958 1.00 96.19 90 THR A CA 1
ATOM 675 C C . THR A 1 90 ? -2.392 -2.643 -14.163 1.00 96.19 90 THR A C 1
ATOM 677 O O . THR A 1 90 ? -2.309 -3.090 -15.307 1.00 96.19 90 THR A O 1
ATOM 680 N N . PHE A 1 91 ? -2.555 -3.402 -13.078 1.00 96.00 91 PHE A N 1
ATOM 681 C CA . PHE A 1 91 ? -2.809 -4.842 -13.132 1.00 96.00 91 PHE A CA 1
ATOM 682 C C . PHE A 1 91 ? -4.312 -5.111 -12.995 1.00 96.00 91 PHE A C 1
ATOM 684 O O . PHE A 1 91 ? -4.927 -4.601 -12.061 1.00 96.00 91 PHE A O 1
ATOM 691 N N . PRO A 1 92 ? -4.922 -5.882 -13.906 1.00 94.75 92 PRO A N 1
ATOM 692 C CA . PRO A 1 92 ? -6.373 -6.071 -13.933 1.00 94.75 92 PRO A CA 1
ATOM 693 C C . PRO A 1 92 ? -6.907 -7.003 -12.841 1.00 94.75 92 PRO A C 1
ATOM 695 O O . PRO A 1 92 ? -8.059 -6.855 -12.457 1.00 94.75 92 PRO A O 1
ATOM 698 N N . VAL A 1 93 ? -6.097 -7.953 -12.364 1.00 93.81 93 VAL A N 1
ATOM 699 C CA . VAL A 1 93 ? -6.468 -8.922 -11.320 1.00 93.81 93 VAL A CA 1
ATOM 700 C C . VAL A 1 93 ? -5.264 -9.234 -10.419 1.00 93.81 93 VAL A C 1
ATOM 702 O O . VAL A 1 93 ? -4.116 -9.114 -10.875 1.00 93.81 93 VAL A O 1
ATOM 705 N N . PRO A 1 94 ? -5.489 -9.654 -9.161 1.00 93.56 94 PRO A N 1
ATOM 706 C CA . PRO A 1 94 ? -4.417 -10.093 -8.272 1.00 93.56 94 PRO A CA 1
ATOM 707 C C . PRO A 1 94 ? -3.787 -11.429 -8.703 1.00 93.56 94 PRO A C 1
ATOM 709 O O . PRO A 1 94 ? -4.382 -12.213 -9.443 1.00 93.56 94 PRO A O 1
ATOM 712 N N . GLY A 1 95 ? -2.577 -11.699 -8.207 1.00 92.25 95 GLY A N 1
ATOM 713 C CA . GLY A 1 95 ? -1.835 -12.948 -8.402 1.00 92.25 95 GLY A CA 1
ATOM 714 C C . GLY A 1 95 ? -0.383 -12.749 -8.848 1.00 92.25 95 GLY A C 1
ATOM 715 O O . GLY A 1 95 ? 0.137 -11.636 -8.865 1.00 92.25 95 GLY A O 1
ATOM 716 N N . CYS A 1 96 ? 0.293 -13.844 -9.204 1.00 92.88 96 CYS A N 1
ATOM 717 C CA . CYS A 1 96 ? 1.671 -13.804 -9.702 1.00 92.88 96 CYS A CA 1
ATOM 718 C C . CYS A 1 96 ? 1.700 -13.396 -11.177 1.00 92.88 96 CYS A C 1
ATOM 720 O O . CYS A 1 96 ? 1.187 -14.130 -12.019 1.00 92.88 96 CYS A O 1
ATOM 722 N N . TRP A 1 97 ? 2.348 -12.283 -11.506 1.00 93.88 97 TRP A N 1
ATOM 723 C CA . TRP A 1 97 ? 2.497 -11.799 -12.878 1.00 93.88 97 TRP A CA 1
ATOM 724 C C . TRP A 1 97 ? 3.941 -11.907 -13.344 1.00 93.88 97 TRP A C 1
ATOM 726 O O . TRP A 1 97 ? 4.843 -11.446 -12.652 1.00 93.88 97 TRP A O 1
ATOM 736 N N . GLU A 1 98 ? 4.143 -12.469 -14.533 1.00 94.25 98 GLU A N 1
ATOM 737 C CA . GLU A 1 98 ? 5.351 -12.273 -15.334 1.00 94.25 98 GLU A CA 1
ATOM 738 C C . GLU A 1 98 ? 5.156 -11.022 -16.188 1.00 94.25 98 GLU A C 1
ATOM 740 O O . GLU A 1 98 ? 4.137 -10.883 -16.868 1.00 94.25 98 GLU A O 1
ATOM 745 N N . VAL A 1 99 ? 6.099 -10.092 -16.103 1.00 95.44 99 VAL A N 1
ATOM 746 C CA . VAL A 1 99 ? 6.028 -8.770 -16.722 1.00 95.44 99 VAL A CA 1
ATOM 747 C C . VAL A 1 99 ? 7.264 -8.565 -17.576 1.00 95.44 99 VAL A C 1
ATOM 749 O O . VAL A 1 99 ? 8.383 -8.738 -17.099 1.00 95.44 99 VAL A O 1
ATOM 752 N N . GLU A 1 100 ? 7.041 -8.137 -18.813 1.00 96.69 100 GLU A N 1
ATOM 753 C CA . GLU A 1 100 ? 8.085 -7.683 -19.724 1.00 96.69 100 GLU A CA 1
ATOM 754 C C . GLU A 1 100 ? 7.924 -6.173 -19.914 1.00 96.69 100 GLU A C 1
ATOM 756 O O . GLU A 1 100 ? 6.873 -5.696 -20.355 1.00 96.69 100 GLU A O 1
ATOM 761 N N . ALA A 1 101 ? 8.967 -5.416 -19.595 1.00 97.00 101 ALA A N 1
ATOM 762 C CA . ALA A 1 101 ? 9.072 -3.995 -19.883 1.00 97.00 101 ALA A CA 1
ATOM 763 C C . ALA A 1 101 ? 10.122 -3.756 -20.973 1.00 97.00 101 ALA A C 1
ATOM 765 O O . ALA A 1 101 ? 11.201 -4.351 -20.961 1.00 97.00 101 ALA A O 1
ATOM 766 N N . ARG A 1 102 ? 9.821 -2.854 -21.908 1.00 97.56 102 ARG A N 1
ATOM 767 C CA . ARG A 1 102 ? 10.706 -2.485 -23.019 1.00 97.56 102 ARG A CA 1
ATOM 768 C C . ARG A 1 102 ? 10.911 -0.982 -23.061 1.00 97.56 102 ARG A C 1
ATOM 770 O O . ARG A 1 102 ? 9.957 -0.221 -22.915 1.00 97.56 102 ARG A O 1
ATOM 777 N N . ALA A 1 103 ? 12.147 -0.568 -23.305 1.00 96.31 103 ALA A N 1
ATOM 778 C CA . ALA A 1 103 ? 12.490 0.817 -23.590 1.00 96.31 103 ALA A CA 1
ATOM 779 C C . ALA A 1 103 ? 13.685 0.853 -24.546 1.00 96.31 103 ALA A C 1
ATOM 781 O O . ALA A 1 103 ? 14.749 0.320 -24.228 1.00 96.31 103 ALA A O 1
ATOM 782 N N . ASP A 1 104 ? 13.504 1.480 -25.711 1.00 94.31 104 ASP A N 1
ATOM 783 C CA . ASP A 1 104 ? 14.473 1.428 -26.811 1.00 94.31 104 ASP A CA 1
ATOM 784 C C . ASP A 1 104 ? 14.862 -0.030 -27.151 1.00 94.31 104 ASP A C 1
ATOM 786 O O . ASP A 1 104 ? 13.999 -0.827 -27.521 1.00 94.31 104 ASP A O 1
ATOM 790 N N . THR A 1 105 ? 16.135 -0.400 -27.003 1.00 95.75 105 THR A N 1
ATOM 791 C CA . THR A 1 105 ? 16.648 -1.753 -27.267 1.00 95.75 105 THR A CA 1
ATOM 792 C C . THR A 1 105 ? 16.699 -2.640 -26.020 1.00 95.75 105 THR A C 1
ATOM 794 O O . THR A 1 105 ? 16.961 -3.839 -26.133 1.00 95.75 105 THR A O 1
ATOM 797 N N . SER A 1 106 ? 16.425 -2.080 -24.841 1.00 97.00 106 SER A N 1
ATOM 798 C CA . SER A 1 106 ? 16.522 -2.773 -23.558 1.00 97.00 106 SER A CA 1
ATOM 799 C C . SER A 1 106 ? 15.218 -3.484 -23.204 1.00 97.00 106 SER A C 1
ATOM 801 O O . SER A 1 106 ? 14.121 -2.945 -23.376 1.00 97.00 106 SER A O 1
ATOM 803 N N . VAL A 1 107 ? 15.355 -4.696 -22.664 1.00 97.06 107 VAL A N 1
ATOM 804 C CA . VAL A 1 107 ? 14.247 -5.543 -22.205 1.00 97.06 107 VAL A CA 1
ATOM 805 C C . VAL A 1 107 ? 14.487 -5.920 -20.750 1.00 97.06 107 VAL A C 1
ATOM 807 O O . VAL A 1 107 ? 15.591 -6.322 -20.376 1.00 97.06 107 VAL A O 1
ATOM 810 N N . LEU A 1 108 ? 13.452 -5.771 -19.933 1.00 97.06 108 LEU A N 1
ATOM 811 C CA . LEU A 1 108 ? 13.431 -6.145 -18.529 1.00 97.06 108 LEU A CA 1
ATOM 812 C C . LEU A 1 108 ? 12.281 -7.127 -18.294 1.00 97.06 108 LEU A C 1
ATOM 814 O O . LEU A 1 108 ? 11.121 -6.740 -18.389 1.00 97.06 108 LEU A O 1
ATOM 818 N N . ASP A 1 109 ? 12.621 -8.355 -17.912 1.00 95.75 109 ASP A N 1
ATOM 819 C CA . ASP A 1 109 ? 11.665 -9.378 -17.490 1.00 95.75 109 ASP A CA 1
ATOM 820 C C . ASP A 1 109 ? 11.716 -9.567 -15.973 1.00 95.75 109 ASP A C 1
ATOM 822 O O . ASP A 1 109 ? 12.783 -9.804 -15.399 1.00 95.75 109 ASP A O 1
ATOM 826 N N . PHE A 1 110 ? 10.567 -9.517 -15.304 1.00 94.44 110 PHE A N 1
ATOM 827 C CA . PHE A 1 110 ? 10.476 -9.785 -13.870 1.00 94.44 110 PHE A CA 1
ATOM 828 C C . PHE A 1 110 ? 9.162 -10.464 -13.496 1.00 94.44 110 PHE A C 1
ATOM 830 O O . PHE A 1 110 ? 8.186 -10.429 -14.240 1.00 94.44 110 PHE A O 1
ATOM 837 N N . VAL A 1 111 ? 9.139 -11.085 -12.315 1.00 92.81 111 VAL A N 1
ATOM 838 C CA . VAL A 1 111 ? 7.899 -11.574 -11.704 1.00 92.81 111 VAL A CA 1
ATOM 839 C C . VAL A 1 111 ? 7.599 -10.784 -10.448 1.00 92.81 111 VAL A C 1
ATOM 841 O O . VAL A 1 111 ? 8.490 -10.494 -9.649 1.00 92.81 111 VAL A O 1
ATOM 844 N N . THR A 1 112 ? 6.327 -10.444 -10.280 1.00 92.00 112 THR A N 1
ATOM 845 C CA . THR A 1 112 ? 5.827 -9.761 -9.092 1.00 92.00 112 THR A CA 1
ATOM 846 C C . THR A 1 112 ? 4.505 -10.361 -8.638 1.00 92.00 112 THR A C 1
ATOM 848 O O . THR A 1 112 ? 3.729 -10.873 -9.448 1.00 92.00 112 THR A O 1
ATOM 851 N N . TYR A 1 113 ? 4.253 -10.315 -7.332 1.00 92.25 113 TYR A N 1
ATOM 852 C CA . TYR A 1 113 ? 2.948 -10.649 -6.780 1.00 92.25 113 TYR A CA 1
ATOM 853 C C . TYR A 1 113 ? 2.108 -9.377 -6.681 1.00 92.25 113 TYR A C 1
ATOM 855 O O . TYR A 1 113 ? 2.520 -8.394 -6.063 1.00 92.25 113 TYR A O 1
ATOM 863 N N . VAL A 1 114 ? 0.930 -9.411 -7.294 1.00 93.69 114 VAL A N 1
ATOM 864 C CA . VAL A 1 114 ? -0.062 -8.339 -7.264 1.00 93.69 114 VAL A CA 1
ATOM 865 C C . VAL A 1 114 ? -1.109 -8.697 -6.218 1.00 93.69 114 VAL A C 1
ATOM 867 O O . VAL A 1 114 ? -1.853 -9.663 -6.384 1.00 93.69 114 VAL A O 1
ATOM 870 N N . TYR A 1 115 ? -1.165 -7.932 -5.135 1.00 93.38 115 TYR A N 1
ATOM 871 C CA . TYR A 1 115 ? -2.108 -8.155 -4.043 1.00 93.38 115 TYR A CA 1
ATOM 872 C C . TYR A 1 115 ? -3.511 -7.640 -4.400 1.00 93.38 115 TYR A C 1
ATOM 874 O O . TYR A 1 115 ? -3.634 -6.669 -5.149 1.00 93.38 115 TYR A O 1
ATOM 882 N N . PRO A 1 116 ? -4.583 -8.241 -3.861 1.00 91.88 116 PRO A N 1
ATOM 883 C CA . PRO A 1 116 ? -5.934 -7.698 -4.005 1.00 91.88 116 PRO A CA 1
ATOM 884 C C . PRO A 1 116 ? -6.031 -6.260 -3.469 1.00 91.88 116 PRO A C 1
ATOM 886 O O . PRO A 1 116 ? -5.303 -5.887 -2.541 1.00 91.88 116 PRO A O 1
ATOM 889 N N . THR A 1 117 ? -6.909 -5.423 -4.037 1.00 88.00 117 THR A N 1
ATOM 890 C CA . THR A 1 117 ? -6.960 -4.003 -3.641 1.00 88.00 117 THR A CA 1
ATOM 891 C C . THR A 1 117 ? -7.324 -3.801 -2.162 1.00 88.00 117 THR A C 1
ATOM 893 O O . THR A 1 117 ? -6.961 -2.776 -1.588 1.00 88.00 117 THR A O 1
ATOM 896 N N . GLU A 1 118 ? -8.014 -4.738 -1.508 1.00 87.00 118 GLU A N 1
ATOM 897 C CA . GLU A 1 118 ? -8.357 -4.657 -0.081 1.00 87.00 118 GLU A CA 1
ATOM 898 C C . GLU A 1 118 ? -7.127 -4.612 0.844 1.00 87.00 118 GLU A C 1
ATOM 900 O O . GLU A 1 118 ? -7.205 -4.017 1.917 1.00 87.00 118 GLU A O 1
ATOM 905 N N . TYR A 1 119 ? -5.973 -5.110 0.387 1.00 90.12 119 TYR A N 1
ATOM 906 C CA . TYR A 1 119 ? -4.689 -5.042 1.098 1.00 90.12 119 TYR A CA 1
ATOM 907 C C . TYR A 1 119 ? -4.000 -3.678 0.953 1.00 90.12 119 TYR A C 1
ATOM 909 O O . TYR A 1 119 ? -3.028 -3.386 1.652 1.00 90.12 119 TYR A O 1
ATOM 917 N N . GLN A 1 120 ? -4.473 -2.832 0.035 1.00 86.88 120 GLN A N 1
ATOM 918 C CA . GLN A 1 120 ? -3.911 -1.508 -0.185 1.00 86.88 120 GLN A CA 1
ATOM 919 C C . GLN A 1 120 ? -4.398 -0.534 0.902 1.00 86.88 120 GLN A C 1
ATOM 921 O O . GLN A 1 120 ? -5.599 -0.448 1.158 1.00 86.88 120 GLN A O 1
ATOM 926 N N . PRO A 1 121 ? -3.524 0.285 1.508 1.00 80.81 121 PRO A N 1
ATOM 927 C CA . PRO A 1 121 ? -3.976 1.357 2.388 1.00 80.81 121 PRO A CA 1
ATOM 928 C C . PRO A 1 121 ? -4.859 2.371 1.645 1.00 80.81 121 PRO A C 1
ATOM 930 O O . PRO A 1 121 ? -4.570 2.749 0.506 1.00 80.81 121 PRO A O 1
ATOM 933 N N . ALA A 1 122 ? -5.881 2.913 2.315 1.00 79.94 122 ALA A N 1
ATOM 934 C CA . ALA A 1 122 ? -6.764 3.923 1.716 1.00 79.94 122 ALA A CA 1
ATOM 935 C C . ALA A 1 122 ? -6.052 5.272 1.449 1.00 79.94 122 ALA A C 1
ATOM 937 O O . ALA A 1 122 ? -6.564 6.113 0.702 1.00 79.94 122 ALA A O 1
ATOM 938 N N . ALA A 1 123 ? -4.840 5.443 1.997 1.00 66.31 123 ALA A N 1
ATOM 939 C CA . ALA A 1 123 ? -3.940 6.597 1.880 1.00 66.31 123 ALA A CA 1
ATOM 940 C C . ALA A 1 123 ? -3.766 7.131 0.460 1.00 66.31 123 ALA A C 1
ATOM 942 O O . ALA A 1 123 ? -3.582 8.336 0.274 1.00 66.31 123 ALA A O 1
ATOM 943 N N . ALA A 1 124 ? -3.843 6.247 -0.539 1.00 57.19 124 ALA A N 1
ATOM 944 C CA . ALA A 1 124 ? -3.732 6.616 -1.944 1.00 57.19 124 ALA A CA 1
ATOM 945 C C . ALA A 1 124 ? -4.772 7.672 -2.379 1.00 57.19 124 ALA A C 1
ATOM 947 O O . ALA A 1 124 ? -4.574 8.319 -3.404 1.00 57.19 124 ALA A O 1
ATOM 948 N N . ARG A 1 125 ? -5.865 7.865 -1.620 1.00 57.09 125 ARG A N 1
ATOM 949 C CA . ARG A 1 125 ? -6.971 8.767 -1.987 1.00 57.09 125 ARG A CA 1
ATOM 950 C C . ARG A 1 125 ? -7.061 10.055 -1.168 1.00 57.09 125 ARG A C 1
ATOM 952 O O . ARG A 1 125 ? -7.527 11.056 -1.698 1.00 57.09 125 ARG A O 1
ATOM 959 N N . THR A 1 126 ? -6.651 10.047 0.098 1.00 60.91 126 THR A N 1
ATOM 960 C CA . THR A 1 126 ? -6.908 11.156 1.043 1.00 60.91 126 THR A CA 1
ATOM 961 C C . THR A 1 126 ? -5.706 12.074 1.267 1.00 60.91 126 THR A C 1
ATOM 963 O O . THR A 1 126 ? -5.887 13.225 1.660 1.00 60.91 126 THR A O 1
ATOM 966 N N . GLY A 1 127 ? -4.490 11.608 0.958 1.00 67.62 127 GLY A N 1
ATOM 967 C CA . GLY A 1 127 ? -3.252 12.345 1.208 1.00 67.62 127 GLY A CA 1
ATOM 968 C C . GLY A 1 127 ? -2.943 12.432 2.706 1.00 67.62 127 GLY A C 1
ATOM 969 O O . GLY A 1 127 ? -3.560 13.191 3.447 1.00 67.62 127 GLY A O 1
ATOM 970 N N . CYS A 1 128 ? -1.953 11.669 3.166 1.00 79.19 128 CYS A N 1
ATOM 971 C CA . CYS A 1 128 ? -1.535 11.620 4.572 1.00 79.19 128 CYS A CA 1
ATOM 972 C C . CYS A 1 128 ? -0.681 12.837 4.964 1.00 79.19 128 CYS A C 1
ATOM 974 O O . CYS A 1 128 ? 0.530 12.708 5.131 1.00 79.19 128 CYS A O 1
ATOM 976 N N . ILE A 1 129 ? -1.298 14.022 5.039 1.00 80.69 129 ILE A N 1
ATOM 977 C CA . ILE A 1 129 ? -0.593 15.309 5.203 1.00 80.69 129 ILE A CA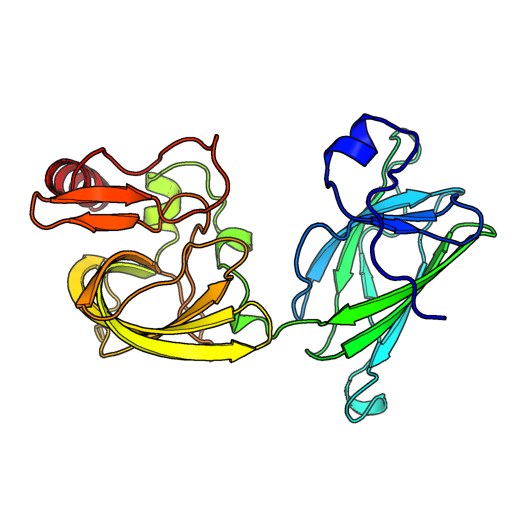 1
ATOM 978 C C . ILE A 1 129 ? -0.627 15.820 6.647 1.00 80.69 129 ILE A C 1
ATOM 980 O O . ILE A 1 129 ? 0.393 16.312 7.136 1.00 80.69 129 ILE A O 1
ATOM 984 N N . ASP A 1 130 ? -1.782 15.726 7.306 1.00 84.00 130 ASP A N 1
ATOM 985 C CA . ASP A 1 130 ? -2.024 16.169 8.681 1.00 84.00 130 ASP A CA 1
ATOM 986 C C . ASP A 1 130 ? -3.228 15.426 9.291 1.00 84.00 130 ASP A C 1
ATOM 988 O O . ASP A 1 130 ? -3.981 14.750 8.582 1.00 84.00 130 ASP A O 1
ATOM 992 N N . LEU A 1 131 ? -3.409 15.547 10.612 1.00 85.56 131 LEU A N 1
ATOM 993 C CA . LEU A 1 131 ? -4.471 14.854 11.345 1.00 85.56 131 LEU A CA 1
ATOM 994 C C . LEU A 1 131 ? -5.881 15.261 10.884 1.00 85.56 131 LEU A C 1
ATOM 996 O O . LEU A 1 131 ? -6.768 14.409 10.851 1.00 85.56 131 LEU A O 1
ATOM 1000 N N . ARG A 1 132 ? -6.092 16.521 10.471 1.00 88.75 132 ARG A N 1
ATOM 1001 C CA . ARG A 1 132 ? -7.397 17.000 9.987 1.00 88.75 132 ARG A CA 1
ATOM 1002 C C . ARG A 1 132 ? -7.798 16.279 8.709 1.00 88.75 132 ARG A C 1
ATOM 1004 O O . ARG A 1 132 ? -8.878 15.701 8.658 1.00 88.75 132 ARG A O 1
ATOM 1011 N N . ARG A 1 133 ? -6.923 16.239 7.700 1.00 87.62 133 ARG A N 1
ATOM 1012 C CA . ARG A 1 133 ? -7.203 15.538 6.434 1.00 87.62 133 ARG A CA 1
ATOM 1013 C C . ARG A 1 133 ? -7.412 14.045 6.628 1.00 87.62 133 ARG A C 1
ATOM 1015 O O . ARG A 1 133 ? -8.248 13.442 5.957 1.00 87.62 133 ARG A O 1
ATOM 1022 N N . ILE A 1 134 ? -6.662 13.454 7.551 1.00 88.12 134 ILE A N 1
ATOM 1023 C CA . ILE A 1 134 ? -6.811 12.049 7.924 1.00 88.12 134 ILE A CA 1
ATOM 1024 C C . ILE A 1 134 ? -8.195 11.811 8.537 1.00 88.12 134 ILE A C 1
ATOM 1026 O O . ILE A 1 134 ? -8.893 10.882 8.124 1.00 88.12 134 ILE A O 1
ATOM 1030 N N . TYR A 1 135 ? -8.610 12.646 9.490 1.00 90.75 135 TYR A N 1
ATOM 1031 C CA . TYR A 1 135 ? -9.924 12.562 10.125 1.00 90.75 135 TYR A CA 1
ATOM 1032 C C . TYR A 1 135 ? -11.063 12.764 9.115 1.00 90.75 135 TYR A C 1
ATOM 1034 O O . TYR A 1 135 ? -11.994 11.955 9.051 1.00 90.75 135 TYR A O 1
ATOM 1042 N N . ASP A 1 136 ? -10.964 13.796 8.276 1.00 89.50 136 ASP A N 1
ATOM 1043 C CA . ASP A 1 136 ? -11.957 14.111 7.245 1.00 89.50 136 ASP A CA 1
ATOM 1044 C C . ASP A 1 136 ? -12.096 12.954 6.243 1.00 89.50 136 ASP A C 1
ATOM 1046 O O . ASP A 1 136 ? -13.212 12.559 5.901 1.00 89.50 136 ASP A O 1
ATOM 1050 N N . GLY A 1 137 ? -10.974 12.340 5.853 1.00 87.75 137 GLY A N 1
ATOM 1051 C CA . GLY A 1 137 ? -10.921 11.180 4.961 1.00 87.75 137 GLY A CA 1
ATOM 1052 C C . GLY A 1 137 ? -11.309 9.834 5.591 1.00 87.75 137 GLY A C 1
ATOM 1053 O O . GLY A 1 137 ? -11.439 8.840 4.873 1.00 87.75 137 GLY A O 1
ATOM 1054 N N . SER A 1 138 ? -11.490 9.779 6.912 1.00 90.75 138 SER A N 1
ATOM 1055 C CA . SER A 1 138 ? -11.901 8.566 7.626 1.00 90.75 138 SER A CA 1
ATOM 1056 C C . SER A 1 138 ? -13.422 8.435 7.659 1.00 90.75 138 SER A C 1
ATOM 1058 O O . SER A 1 138 ? -14.127 9.408 7.910 1.00 90.75 138 SER A O 1
ATOM 1060 N N . LEU A 1 139 ? -13.939 7.223 7.467 1.00 92.62 139 LEU A N 1
ATOM 1061 C CA . LEU A 1 139 ? -15.342 6.889 7.741 1.00 92.62 139 LEU A CA 1
ATOM 1062 C C . LEU A 1 139 ? -15.553 6.480 9.202 1.00 92.62 139 LEU A C 1
ATOM 1064 O O . LEU A 1 139 ? -16.629 6.709 9.748 1.00 92.62 139 LEU A O 1
ATOM 1068 N N . ALA A 1 140 ? -14.525 5.917 9.838 1.00 93.56 140 ALA A N 1
ATOM 1069 C CA . ALA A 1 140 ? -14.533 5.608 11.259 1.00 93.56 140 ALA A CA 1
ATOM 1070 C C . ALA A 1 140 ? -13.215 6.035 11.917 1.00 93.56 140 ALA A C 1
ATOM 1072 O O . ALA A 1 140 ? -12.139 5.866 11.343 1.00 93.56 140 ALA A O 1
ATOM 1073 N N . VAL A 1 141 ? -13.310 6.587 13.124 1.00 94.19 141 VAL A N 1
ATOM 1074 C CA . VAL A 1 141 ? -12.177 6.956 13.978 1.00 94.19 141 VAL A CA 1
ATOM 1075 C C . VAL A 1 141 ? -12.490 6.442 15.371 1.00 94.19 141 VAL A C 1
ATOM 1077 O O . VAL A 1 141 ? -13.470 6.874 15.985 1.00 94.19 141 VAL A O 1
ATOM 1080 N N . LEU A 1 142 ? -11.705 5.478 15.845 1.00 94.69 142 LEU A N 1
ATOM 1081 C CA . LEU A 1 142 ? -12.039 4.692 17.032 1.00 94.69 142 LEU A CA 1
ATOM 1082 C C . LEU A 1 142 ? -10.808 4.088 17.704 1.00 94.69 142 LEU A C 1
ATOM 1084 O O . LEU A 1 142 ? -9.740 3.986 17.103 1.00 94.69 142 LEU A O 1
ATOM 1088 N N . THR A 1 143 ? -10.981 3.645 18.946 1.00 94.00 143 THR A N 1
ATOM 1089 C CA . THR A 1 143 ? -10.115 2.642 19.555 1.00 94.00 143 THR A CA 1
ATOM 1090 C C . THR A 1 143 ? -10.714 1.252 19.381 1.00 94.00 143 THR A C 1
ATOM 1092 O O . THR A 1 143 ? -11.931 1.077 19.480 1.00 94.00 143 THR A O 1
ATOM 1095 N N . ALA A 1 144 ? -9.875 0.248 19.136 1.00 95.75 144 ALA A N 1
ATOM 1096 C CA . ALA A 1 144 ? -10.305 -1.147 19.090 1.00 95.75 144 ALA A CA 1
ATOM 1097 C C . ALA A 1 144 ? -9.260 -2.077 19.694 1.00 95.75 144 ALA A C 1
ATOM 1099 O O . ALA A 1 144 ? -8.063 -1.820 19.604 1.00 95.75 144 ALA A O 1
ATOM 1100 N N . THR A 1 145 ? -9.720 -3.177 20.281 1.00 96.62 145 THR A N 1
ATOM 1101 C CA . THR A 1 145 ? -8.847 -4.219 20.824 1.00 96.62 145 THR A CA 1
ATOM 1102 C C . THR A 1 145 ? -8.713 -5.371 19.841 1.00 96.62 145 THR A C 1
ATOM 1104 O O . THR A 1 145 ? -9.708 -5.821 19.270 1.00 96.62 145 THR A O 1
ATOM 1107 N N . VAL A 1 146 ? -7.489 -5.862 19.667 1.00 96.88 146 VAL A N 1
ATOM 1108 C CA . VAL A 1 146 ? -7.195 -7.055 18.873 1.00 96.88 146 VAL A CA 1
ATOM 1109 C C . VAL A 1 146 ? -7.775 -8.284 19.565 1.00 96.88 146 VAL A C 1
ATOM 1111 O O . VAL A 1 146 ? -7.512 -8.545 20.738 1.00 96.88 146 VAL A O 1
ATOM 1114 N N . THR A 1 147 ? -8.550 -9.060 18.818 1.00 97.50 147 THR A N 1
ATOM 1115 C CA . THR A 1 147 ? -9.202 -10.290 19.291 1.00 97.50 147 THR A CA 1
ATOM 1116 C C . THR A 1 147 ? -8.600 -11.553 18.686 1.00 97.50 147 THR A C 1
ATOM 1118 O O . THR A 1 147 ? -8.643 -12.597 19.329 1.00 97.50 147 THR A O 1
ATOM 1121 N N . ALA A 1 148 ? -8.014 -11.460 17.491 1.00 96.69 148 ALA A N 1
ATOM 1122 C CA . ALA A 1 148 ? -7.286 -12.542 16.836 1.00 96.69 148 ALA A CA 1
ATOM 1123 C C . ALA A 1 148 ? -6.266 -11.969 15.843 1.00 96.69 148 ALA A C 1
ATOM 1125 O O . ALA A 1 148 ? -6.464 -10.871 15.313 1.00 96.69 148 ALA A O 1
ATOM 1126 N N . VAL A 1 149 ? -5.195 -12.725 15.612 1.00 96.31 149 VAL A N 1
ATOM 1127 C CA . VAL A 1 149 ? -4.149 -12.448 14.622 1.00 96.31 149 VAL A CA 1
ATOM 1128 C C . VAL A 1 149 ? -3.871 -13.766 13.916 1.00 96.31 149 VAL A C 1
ATOM 1130 O O . VAL A 1 149 ? -3.439 -14.715 14.568 1.00 96.31 149 VAL A O 1
ATOM 1133 N N . ASP A 1 150 ? -4.132 -13.811 12.615 1.00 95.62 150 ASP A N 1
ATOM 1134 C CA . ASP A 1 150 ? -3.872 -14.973 11.769 1.00 95.62 150 ASP A CA 1
ATOM 1135 C C . ASP A 1 150 ? -2.848 -14.621 10.685 1.00 95.62 150 ASP A C 1
ATO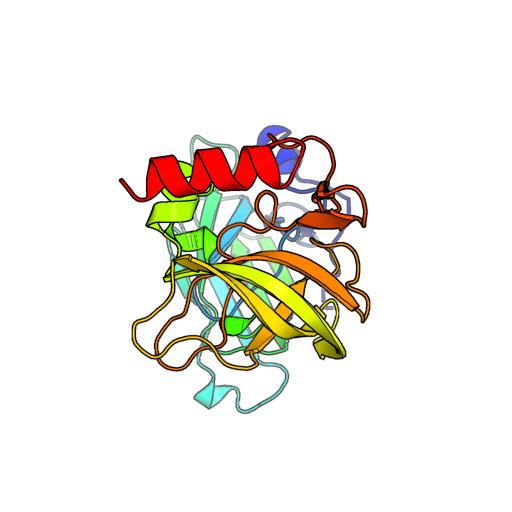M 1137 O O . ASP A 1 150 ? -2.759 -13.468 10.241 1.00 95.62 150 ASP A O 1
ATOM 1141 N N . ASP A 1 151 ? -2.133 -15.640 10.212 1.00 93.56 151 ASP A N 1
ATOM 1142 C CA . ASP A 1 151 ? -1.388 -15.552 8.959 1.00 93.56 151 ASP A CA 1
ATOM 1143 C C . ASP A 1 151 ? -2.351 -15.307 7.788 1.00 93.56 151 ASP A C 1
ATOM 1145 O O . ASP A 1 151 ? -3.481 -15.804 7.764 1.00 93.56 151 ASP A O 1
ATOM 1149 N N . ASP A 1 152 ? -1.887 -14.541 6.805 1.00 93.75 152 ASP A N 1
ATOM 1150 C CA . ASP A 1 152 ? -2.658 -14.176 5.619 1.00 93.75 152 ASP A CA 1
ATOM 1151 C C . ASP A 1 152 ? -1.812 -14.387 4.347 1.00 93.75 152 ASP A C 1
ATOM 1153 O O . ASP A 1 152 ? -0.974 -15.293 4.288 1.00 93.75 152 ASP A O 1
ATOM 1157 N N . LEU A 1 153 ? -1.999 -13.568 3.308 1.00 91.50 153 LEU A N 1
ATOM 1158 C CA . LEU A 1 153 ? -1.083 -13.526 2.170 1.00 91.50 153 LEU A CA 1
ATOM 1159 C C . LEU A 1 153 ? 0.367 -13.247 2.610 1.00 91.50 153 LEU A C 1
ATOM 1161 O O . LEU A 1 153 ? 0.589 -12.562 3.610 1.00 91.50 153 LEU A O 1
ATOM 1165 N N . PRO A 1 154 ? 1.377 -13.728 1.854 1.00 88.69 154 PRO A N 1
ATOM 1166 C CA . PRO A 1 154 ? 2.781 -13.511 2.187 1.00 88.69 154 PRO A CA 1
ATOM 1167 C C . PRO A 1 154 ? 3.089 -12.049 2.535 1.00 88.69 154 PRO A C 1
ATOM 1169 O O . PRO A 1 154 ? 2.793 -11.137 1.767 1.00 88.69 154 PRO A O 1
ATOM 1172 N N . GLY A 1 155 ? 3.678 -11.828 3.712 1.00 88.75 155 GLY A N 1
ATOM 1173 C CA . GLY A 1 155 ? 4.009 -10.489 4.204 1.00 88.75 155 GLY A CA 1
ATOM 1174 C C . GLY A 1 155 ? 2.835 -9.700 4.802 1.00 88.75 155 GLY A C 1
ATOM 1175 O O . GLY A 1 155 ? 3.021 -8.528 5.142 1.00 88.75 155 GLY A O 1
ATOM 1176 N N . PHE A 1 156 ? 1.654 -10.302 4.950 1.00 93.00 156 PHE A N 1
ATOM 1177 C CA . PHE A 1 156 ? 0.491 -9.724 5.621 1.00 93.00 156 PHE A CA 1
ATOM 1178 C C . PHE A 1 156 ? 0.026 -10.585 6.801 1.00 93.00 156 PHE A C 1
ATOM 1180 O O . PHE A 1 156 ? 0.230 -11.797 6.828 1.00 93.00 156 PHE A O 1
ATOM 1187 N N . ALA A 1 157 ? -0.628 -9.936 7.762 1.00 94.06 157 ALA A N 1
ATOM 1188 C CA . ALA A 1 157 ? -1.415 -10.593 8.800 1.00 94.06 157 ALA A CA 1
ATOM 1189 C C . ALA A 1 157 ? -2.868 -10.120 8.730 1.00 94.06 157 ALA A C 1
ATOM 1191 O O . ALA A 1 157 ? -3.131 -8.929 8.527 1.00 94.06 157 ALA A O 1
ATOM 1192 N N . ARG A 1 158 ? -3.806 -11.035 8.972 1.00 95.06 158 ARG A N 1
ATOM 1193 C CA . ARG A 1 158 ? -5.222 -10.710 9.133 1.00 95.06 158 ARG A CA 1
ATOM 1194 C C . ARG A 1 158 ? -5.507 -10.509 10.611 1.00 95.06 158 ARG A C 1
ATOM 1196 O O . ARG A 1 158 ? -5.304 -11.410 11.424 1.00 95.06 158 ARG A O 1
ATOM 1203 N N . VAL A 1 159 ? -5.985 -9.322 10.968 1.00 95.31 159 VAL A N 1
ATOM 1204 C CA . VAL A 1 159 ? -6.178 -8.933 12.367 1.00 95.31 159 VAL A CA 1
ATOM 1205 C C . VAL A 1 159 ? -7.639 -8.597 12.623 1.00 95.31 159 VAL A C 1
ATOM 1207 O O . VAL A 1 159 ? -8.202 -7.707 11.988 1.00 95.31 159 VAL A O 1
ATOM 1210 N N . SER A 1 160 ? -8.245 -9.307 13.575 1.00 96.25 160 SER A N 1
ATOM 1211 C CA . SER A 1 160 ? -9.625 -9.088 14.014 1.00 96.25 160 SER A CA 1
ATOM 1212 C C . SER A 1 160 ? -9.685 -8.094 15.165 1.00 96.25 160 SER A C 1
ATOM 1214 O O . SER A 1 160 ? -9.026 -8.278 16.191 1.00 96.25 160 SER A O 1
ATOM 1216 N N . PHE A 1 161 ? -10.565 -7.106 15.062 1.00 96.50 161 PHE A N 1
ATOM 1217 C CA . PHE A 1 161 ? -10.728 -6.029 16.030 1.00 96.50 161 PHE A CA 1
ATOM 1218 C C . PHE A 1 161 ? -12.145 -5.971 16.600 1.00 96.50 161 PHE A C 1
ATOM 1220 O O . PHE A 1 161 ? -13.133 -6.198 15.900 1.00 96.50 161 PHE A O 1
ATOM 1227 N N . LEU A 1 162 ? -12.239 -5.601 17.878 1.00 96.62 162 LEU A N 1
ATOM 1228 C CA . LEU A 1 162 ? -13.486 -5.225 18.538 1.00 96.62 162 LEU A CA 1
ATOM 1229 C C . LEU A 1 162 ? -13.434 -3.736 18.920 1.00 96.62 162 LEU A C 1
ATOM 1231 O O . LEU A 1 162 ? -12.579 -3.370 19.736 1.00 96.62 162 LEU A O 1
ATOM 1235 N N . PRO A 1 163 ? -14.311 -2.878 18.362 1.00 96.19 163 PRO A N 1
ATOM 1236 C CA . PRO A 1 163 ? -14.392 -1.469 18.742 1.00 96.19 163 PRO A CA 1
ATOM 1237 C C . PRO A 1 163 ? -14.632 -1.271 20.243 1.00 96.19 163 PRO A C 1
ATOM 1239 O O . PRO A 1 163 ? -15.366 -2.036 20.868 1.00 96.19 163 PRO A O 1
ATOM 1242 N N . LYS A 1 164 ? -14.031 -0.221 20.809 1.00 93.56 164 LYS A N 1
ATOM 1243 C CA . LYS A 1 164 ? -14.207 0.193 22.209 1.00 93.56 164 LYS A CA 1
ATOM 1244 C C . LYS A 1 164 ? -14.815 1.583 22.325 1.00 93.56 164 LYS A C 1
ATOM 1246 O O . LYS A 1 164 ? -15.923 1.721 22.832 1.00 93.56 164 LYS A O 1
ATOM 1251 N N . THR A 1 165 ? -14.109 2.594 21.832 1.00 91.56 165 THR A N 1
ATOM 1252 C CA . THR A 1 165 ? -14.556 3.992 21.861 1.00 91.56 165 THR A CA 1
ATOM 1253 C C . THR A 1 165 ? -14.509 4.555 20.455 1.00 91.56 165 THR A C 1
ATOM 1255 O O . THR A 1 165 ? -13.579 4.256 19.717 1.00 91.56 165 THR A O 1
ATOM 1258 N N . SER A 1 166 ? -15.475 5.387 20.073 1.00 93.81 166 SER A N 1
ATOM 1259 C CA . SER A 1 166 ? -15.507 6.015 18.752 1.00 93.81 166 SER A CA 1
ATOM 1260 C C . SER A 1 166 ? -15.652 7.524 18.841 1.00 93.81 166 SER A C 1
ATOM 1262 O O . SER A 1 166 ? -16.471 8.026 19.608 1.00 93.81 166 SER A O 1
ATOM 1264 N N . TRP A 1 167 ? -14.920 8.227 17.985 1.00 93.94 167 TRP A N 1
ATOM 1265 C CA . TRP A 1 167 ? -15.089 9.656 17.726 1.00 93.94 167 TRP A CA 1
ATOM 1266 C C . TRP A 1 167 ? -15.816 9.928 16.410 1.00 93.94 167 TRP A C 1
ATOM 1268 O O . TRP A 1 167 ? -16.459 10.960 16.256 1.00 93.94 167 TRP A O 1
ATOM 1278 N N . LYS A 1 168 ? -15.714 8.998 15.456 1.00 94.00 168 LYS A N 1
ATOM 1279 C CA . LYS A 1 168 ? -16.425 9.017 14.176 1.00 94.00 168 LYS A CA 1
ATOM 1280 C C . LYS A 1 168 ? -16.811 7.586 13.830 1.00 94.00 168 LYS A C 1
ATOM 1282 O O . LYS A 1 168 ? -15.995 6.682 14.006 1.00 94.00 168 LYS A O 1
ATOM 1287 N N . MET A 1 169 ? -18.033 7.368 13.366 1.00 92.56 169 MET A N 1
ATOM 1288 C CA . MET A 1 169 ? -18.534 6.033 13.042 1.00 92.56 169 MET A CA 1
ATOM 1289 C C . MET A 1 169 ? -19.639 6.131 11.977 1.00 92.56 169 MET A C 1
ATOM 1291 O O . MET A 1 169 ? -20.377 7.121 11.982 1.00 92.56 169 MET A O 1
ATOM 1295 N N . PRO A 1 170 ? -19.796 5.133 11.087 1.00 87.25 170 PRO A N 1
ATOM 1296 C CA . PRO A 1 170 ? -20.987 5.006 10.250 1.00 87.25 170 PRO A CA 1
ATOM 1297 C C . PRO A 1 170 ? -22.272 4.914 11.084 1.00 87.25 170 PRO A C 1
ATOM 1299 O O . PRO A 1 170 ? -22.233 4.475 12.234 1.00 87.25 170 PRO A O 1
ATOM 1302 N N . GLN A 1 171 ? -23.418 5.274 10.492 1.00 83.12 171 GLN A N 1
ATOM 1303 C CA . GLN A 1 171 ? -24.723 5.230 11.173 1.00 83.12 171 GLN A CA 1
ATOM 1304 C C . GLN A 1 171 ? -25.084 3.830 11.688 1.00 83.12 171 GLN A C 1
ATOM 1306 O O . GLN A 1 171 ? -25.617 3.708 12.787 1.00 83.12 171 GLN A O 1
ATOM 1311 N N . ASP A 1 172 ? -24.721 2.786 10.942 1.00 84.94 172 ASP A N 1
ATOM 1312 C CA . ASP A 1 172 ? -24.984 1.390 11.317 1.00 84.94 172 ASP A CA 1
ATOM 1313 C C . ASP A 1 172 ? -23.988 0.845 12.359 1.00 84.94 172 ASP A C 1
ATOM 1315 O O . ASP A 1 172 ? -24.063 -0.314 12.770 1.00 84.94 172 ASP A O 1
ATOM 1319 N N . GLY A 1 173 ? -23.043 1.680 12.804 1.00 85.06 173 GLY A N 1
ATOM 1320 C CA . GLY A 1 173 ? -21.962 1.284 13.692 1.00 85.06 173 GLY A CA 1
ATOM 1321 C C . GLY A 1 173 ? -20.917 0.400 13.010 1.00 85.06 173 GLY A C 1
ATOM 1322 O O . GLY A 1 173 ? -20.911 0.195 11.795 1.00 85.06 173 GLY A O 1
ATOM 1323 N N . LEU A 1 174 ? -20.002 -0.124 13.822 1.00 87.69 174 LEU A N 1
ATOM 1324 C CA . LEU A 1 174 ? -19.033 -1.128 13.408 1.00 87.69 174 LEU A CA 1
ATOM 1325 C C . LEU A 1 174 ? -19.061 -2.259 14.434 1.00 87.69 174 LEU A C 1
ATOM 1327 O O . LEU A 1 174 ? -18.848 -2.029 15.623 1.00 87.69 174 LEU A O 1
ATOM 1331 N N . GLY A 1 175 ? -19.380 -3.473 13.985 1.00 91.19 175 GLY A N 1
ATOM 1332 C CA . GLY A 1 175 ? -19.253 -4.678 14.802 1.00 91.19 175 GLY A CA 1
ATOM 1333 C C . GLY A 1 175 ? -17.794 -5.122 14.915 1.00 91.19 175 GLY A C 1
ATOM 1334 O O . GLY A 1 175 ? -16.866 -4.328 14.765 1.00 91.19 175 GLY A O 1
ATOM 1335 N N . ARG A 1 176 ? -17.575 -6.423 15.130 1.00 94.69 176 ARG A N 1
ATOM 1336 C CA . ARG A 1 176 ? -16.251 -7.009 14.885 1.00 94.69 176 ARG A CA 1
ATOM 1337 C C . ARG A 1 176 ? -15.881 -6.802 13.414 1.00 94.69 176 ARG A C 1
ATOM 1339 O O . ARG A 1 176 ? -16.721 -7.011 12.542 1.00 94.69 176 ARG A O 1
ATOM 1346 N N . PHE A 1 177 ? -14.639 -6.413 13.157 1.00 93.69 177 PHE A N 1
ATOM 1347 C CA . PHE A 1 177 ? -14.134 -6.177 11.807 1.00 93.69 177 PHE A CA 1
ATOM 1348 C C . PHE A 1 177 ? -12.698 -6.677 11.667 1.00 93.69 177 PHE A C 1
ATOM 1350 O O . PHE A 1 177 ? -12.020 -6.931 12.663 1.00 93.69 177 PHE A O 1
ATOM 1357 N N . GLU A 1 178 ? -12.244 -6.809 10.427 1.00 93.44 178 GLU A N 1
ATOM 1358 C CA . GLU A 1 178 ? -10.918 -7.318 10.089 1.00 93.44 178 GLU A CA 1
ATOM 1359 C C . GLU A 1 178 ? -10.139 -6.283 9.281 1.00 93.44 178 GLU A C 1
ATOM 1361 O O . GLU A 1 178 ? -10.723 -5.521 8.505 1.00 93.44 178 GLU A O 1
ATOM 1366 N N . LEU A 1 179 ? -8.821 -6.269 9.472 1.00 93.12 179 LEU A N 1
ATOM 1367 C CA . LEU A 1 179 ? -7.870 -5.507 8.668 1.00 93.12 179 LEU A CA 1
ATOM 1368 C C . LEU A 1 179 ? -6.755 -6.434 8.176 1.00 93.12 179 LEU A C 1
ATOM 1370 O O . LEU A 1 179 ? -6.279 -7.286 8.929 1.00 93.12 179 LEU A O 1
ATOM 1374 N N . HIS A 1 180 ? -6.293 -6.200 6.949 1.00 92.88 180 HIS A N 1
ATOM 1375 C CA . HIS A 1 180 ? -5.088 -6.820 6.399 1.00 92.88 180 HIS A CA 1
ATOM 1376 C C . HIS A 1 180 ? -3.900 -5.883 6.654 1.00 92.88 180 HIS A C 1
ATOM 1378 O O . HIS A 1 180 ? -3.834 -4.786 6.093 1.00 92.88 180 HIS A O 1
ATOM 1384 N N . LEU A 1 181 ? -2.986 -6.271 7.546 1.00 90.00 181 LEU A N 1
ATOM 1385 C CA . LEU A 1 181 ? -1.849 -5.444 7.955 1.00 90.00 181 LEU A CA 1
ATOM 1386 C C . LEU A 1 181 ? -0.567 -5.888 7.256 1.00 90.00 181 LEU A C 1
ATOM 1388 O O . LEU A 1 181 ? -0.153 -7.037 7.369 1.00 90.00 181 LEU A O 1
ATOM 1392 N N . ASP A 1 182 ? 0.069 -4.952 6.555 1.00 88.88 182 ASP A N 1
ATOM 1393 C CA . ASP A 1 182 ? 1.368 -5.144 5.911 1.00 88.88 182 ASP A CA 1
ATOM 1394 C C . ASP A 1 182 ? 2.489 -5.218 6.963 1.00 88.88 182 ASP A C 1
ATOM 1396 O O . ASP A 1 182 ? 2.797 -4.226 7.624 1.00 88.88 182 ASP A O 1
ATOM 1400 N N . LEU A 1 183 ? 3.120 -6.385 7.100 1.00 88.75 183 LEU A N 1
ATOM 1401 C CA . LEU A 1 183 ? 4.162 -6.646 8.098 1.00 88.75 183 LEU A CA 1
ATOM 1402 C C . LEU A 1 183 ? 5.524 -6.007 7.768 1.00 88.75 183 LEU A C 1
ATOM 1404 O O . LEU A 1 183 ? 6.412 -6.002 8.616 1.00 88.75 183 LEU A O 1
ATOM 1408 N N . GLU A 1 184 ? 5.716 -5.452 6.567 1.00 84.06 184 GLU A N 1
ATOM 1409 C CA . GLU A 1 184 ? 6.877 -4.600 6.255 1.00 84.06 184 GLU A CA 1
ATOM 1410 C C . GLU A 1 184 ? 6.651 -3.145 6.682 1.00 84.06 184 GLU A C 1
ATOM 1412 O O . GLU A 1 184 ? 7.596 -2.361 6.817 1.00 84.06 184 GLU A O 1
ATOM 1417 N N . VAL A 1 185 ? 5.388 -2.772 6.883 1.00 80.94 185 VAL A N 1
ATOM 1418 C CA . VAL A 1 185 ? 4.979 -1.419 7.252 1.00 80.94 185 VAL A CA 1
ATOM 1419 C C . VAL A 1 185 ? 4.688 -1.320 8.744 1.00 80.94 185 VAL A C 1
ATOM 1421 O O . VAL A 1 185 ? 5.092 -0.336 9.366 1.00 80.94 185 VAL A O 1
ATOM 1424 N N . TYR A 1 186 ? 4.036 -2.326 9.326 1.00 84.06 186 TYR A N 1
ATOM 1425 C CA . TYR A 1 186 ? 3.581 -2.332 10.713 1.00 84.06 186 TYR A CA 1
ATOM 1426 C C . TYR A 1 186 ? 4.229 -3.444 11.527 1.00 84.06 186 TYR A C 1
ATOM 1428 O O . TYR A 1 186 ? 4.361 -4.577 11.067 1.00 84.06 186 TYR A O 1
ATOM 1436 N N . ALA A 1 187 ? 4.557 -3.131 12.779 1.00 82.81 187 ALA A N 1
ATOM 1437 C CA . ALA A 1 187 ? 4.924 -4.141 13.754 1.00 82.81 187 ALA A CA 1
ATOM 1438 C C . ALA A 1 187 ? 3.774 -5.159 13.916 1.00 82.81 187 ALA A C 1
ATOM 1440 O O . ALA A 1 187 ? 2.608 -4.747 13.935 1.00 82.81 187 ALA A O 1
ATOM 1441 N N . PRO A 1 188 ? 4.079 -6.464 14.059 1.00 84.31 188 PRO A N 1
ATOM 1442 C CA . PRO A 1 188 ? 3.057 -7.487 14.254 1.00 84.31 188 PRO A CA 1
ATOM 1443 C C . PRO A 1 188 ? 2.159 -7.169 15.453 1.00 84.31 188 PRO A C 1
ATOM 1445 O O . PRO A 1 188 ? 2.656 -6.953 16.561 1.00 84.31 188 PRO A O 1
ATOM 1448 N N . ALA A 1 189 ? 0.846 -7.159 15.221 1.00 88.31 189 ALA A N 1
ATOM 1449 C CA . ALA A 1 189 ? -0.147 -6.954 16.267 1.00 88.31 189 ALA A CA 1
ATOM 1450 C C . ALA A 1 189 ? -0.224 -8.159 17.209 1.00 88.31 189 ALA A C 1
ATOM 1452 O O . ALA A 1 189 ? 0.056 -9.291 16.808 1.00 88.31 189 ALA A O 1
ATOM 1453 N N . ARG A 1 190 ? -0.640 -7.932 18.457 1.00 90.31 190 ARG A N 1
ATOM 1454 C CA . ARG A 1 190 ? -0.839 -8.996 19.449 1.00 90.31 190 ARG A CA 1
ATOM 1455 C C . ARG A 1 190 ? -2.251 -8.972 20.006 1.00 90.31 190 ARG A C 1
ATOM 1457 O O . ARG A 1 190 ? -2.869 -7.921 20.150 1.00 90.31 190 ARG A O 1
ATOM 1464 N N . ALA A 1 191 ? -2.755 -10.151 20.359 1.00 92.06 191 ALA A N 1
ATOM 1465 C CA . ALA A 1 191 ? -4.047 -10.278 21.022 1.00 92.06 191 ALA A CA 1
ATOM 1466 C C . ALA A 1 191 ? -4.106 -9.408 22.289 1.00 92.06 191 ALA A C 1
ATOM 1468 O O . ALA A 1 191 ? -3.129 -9.306 23.031 1.00 92.06 191 ALA A O 1
ATOM 1469 N N . SER A 1 192 ? -5.270 -8.807 22.534 1.00 92.38 192 SER A N 1
ATOM 1470 C CA . SER A 1 192 ? -5.552 -7.882 23.640 1.00 92.38 192 SER A CA 1
ATOM 1471 C C . SER A 1 192 ? -4.910 -6.492 23.546 1.00 92.38 192 SER A C 1
ATOM 1473 O O . SER A 1 192 ? -5.283 -5.619 24.333 1.00 92.38 192 SER A O 1
ATOM 1475 N N . GLU A 1 193 ? -4.023 -6.224 22.582 1.00 93.44 193 GLU A N 1
ATOM 1476 C CA . GLU A 1 193 ? -3.533 -4.862 22.349 1.00 93.44 193 GLU A CA 1
ATOM 1477 C C . GLU A 1 193 ? -4.672 -3.956 21.876 1.00 93.44 193 GLU A C 1
ATOM 1479 O O . GLU A 1 193 ? -5.547 -4.364 21.109 1.00 93.44 193 GLU A O 1
ATOM 1484 N N . THR A 1 194 ? -4.677 -2.710 22.350 1.00 94.38 194 THR A N 1
ATOM 1485 C CA . THR A 1 194 ? -5.651 -1.701 21.929 1.00 94.38 194 THR A CA 1
ATOM 1486 C C . THR A 1 194 ? -4.982 -0.698 21.012 1.00 94.38 194 THR A C 1
ATOM 1488 O O . THR A 1 194 ? -3.907 -0.192 21.320 1.00 94.38 194 THR A O 1
ATOM 1491 N N . TYR A 1 195 ? -5.639 -0.406 19.898 1.00 93.06 195 TYR A N 1
ATOM 1492 C CA . TYR A 1 195 ? -5.147 0.471 18.851 1.00 93.06 195 TYR A CA 1
ATOM 1493 C C . TYR A 1 195 ? -6.035 1.688 18.689 1.00 93.06 195 TYR A C 1
ATOM 1495 O O . TYR A 1 195 ? -7.252 1.587 18.834 1.00 93.06 195 TYR A O 1
ATOM 1503 N N . VAL A 1 196 ? -5.426 2.804 18.303 1.00 91.69 196 VAL A N 1
ATOM 1504 C CA . VAL A 1 196 ? -6.108 3.934 17.666 1.00 91.69 196 VAL A CA 1
ATOM 1505 C C . VAL A 1 196 ? -6.168 3.673 16.164 1.00 91.69 196 VAL A C 1
ATOM 1507 O O . VAL A 1 196 ? -5.145 3.366 15.551 1.00 91.69 196 VAL A O 1
ATOM 1510 N N . LEU A 1 197 ? -7.357 3.799 15.575 1.00 92.44 197 LEU A N 1
ATOM 1511 C CA . LEU A 1 197 ? -7.617 3.470 14.179 1.00 92.44 197 LEU A CA 1
ATOM 1512 C C . LEU A 1 197 ? -8.356 4.597 13.457 1.00 92.44 197 LEU A C 1
ATOM 1514 O O . LEU A 1 197 ? -9.399 5.068 13.909 1.00 92.44 197 LEU A O 1
ATOM 1518 N N . PHE A 1 198 ? -7.826 4.958 12.290 1.00 92.56 198 PHE A N 1
ATOM 1519 C CA . PHE A 1 198 ? -8.449 5.832 11.298 1.00 92.56 198 PHE A CA 1
ATOM 1520 C C . PHE A 1 198 ? -8.748 4.984 10.072 1.00 92.56 198 PHE A C 1
ATOM 1522 O O . PHE A 1 198 ? -7.827 4.525 9.387 1.00 92.56 198 PHE A O 1
ATOM 1529 N N . LEU A 1 199 ? -10.030 4.715 9.846 1.00 92.62 199 LEU A N 1
ATOM 1530 C CA . LEU A 1 199 ? -10.482 3.689 8.922 1.00 92.62 199 LEU A CA 1
ATOM 1531 C C . LEU A 1 199 ? -11.334 4.281 7.810 1.00 92.62 199 LEU A C 1
ATOM 1533 O O . LEU A 1 199 ? -12.161 5.169 8.023 1.00 92.62 199 LEU A O 1
ATOM 1537 N N . SER A 1 200 ? -11.161 3.728 6.619 1.00 90.69 200 SER A N 1
ATOM 1538 C CA . SER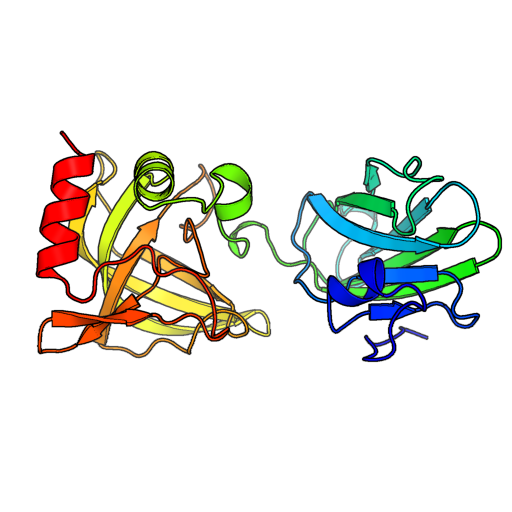 A 1 200 ? -12.032 3.950 5.475 1.00 90.69 200 SER A CA 1
ATOM 1539 C C . SER A 1 200 ? -12.544 2.611 4.962 1.00 90.69 200 SER A C 1
ATOM 1541 O O . SER A 1 200 ? -11.986 1.553 5.252 1.00 90.69 200 SER A O 1
ATOM 1543 N N . HIS A 1 201 ? -13.630 2.671 4.210 1.00 87.19 201 HIS A N 1
ATOM 1544 C CA . HIS A 1 201 ? -14.284 1.517 3.626 1.00 87.19 201 HIS A CA 1
ATOM 1545 C C . HIS A 1 201 ? -14.878 1.920 2.283 1.00 87.19 201 HIS A C 1
ATOM 1547 O O . HIS A 1 201 ? -15.383 3.031 2.108 1.00 87.19 201 HIS A O 1
ATOM 1553 N N . GLN A 1 202 ? -14.813 1.008 1.325 1.00 78.69 202 GLN A N 1
ATOM 1554 C CA . GLN A 1 202 ? -15.494 1.145 0.046 1.00 78.69 202 GLN A CA 1
ATOM 1555 C C . GLN A 1 202 ? -16.538 0.042 -0.053 1.00 78.69 202 GLN A C 1
ATOM 1557 O O . GLN A 1 202 ? -16.258 -1.073 0.384 1.00 78.69 202 GLN A O 1
ATOM 1562 N N . PRO A 1 203 ? -17.719 0.319 -0.630 1.00 77.12 203 PRO A N 1
ATOM 1563 C CA . PRO A 1 203 ? -18.724 -0.712 -0.840 1.00 77.12 203 PRO A CA 1
ATOM 1564 C C . PRO A 1 203 ? -18.114 -1.955 -1.501 1.00 77.12 203 PRO A C 1
ATOM 1566 O O . PRO A 1 203 ? -17.460 -1.848 -2.538 1.00 77.12 203 PRO A O 1
ATOM 1569 N N . GLY A 1 204 ? -18.313 -3.118 -0.878 1.00 73.88 204 GLY A N 1
ATOM 1570 C CA . GLY A 1 204 ? -17.795 -4.399 -1.366 1.00 73.88 204 GLY A CA 1
ATOM 1571 C C . GLY A 1 204 ? -16.316 -4.675 -1.072 1.00 73.88 204 GLY A C 1
ATOM 1572 O O . GLY A 1 204 ? -15.759 -5.574 -1.692 1.00 73.88 204 GLY A O 1
ATOM 1573 N N . ARG A 1 205 ? -15.667 -3.928 -0.168 1.00 79.81 205 ARG A N 1
ATOM 1574 C CA . ARG A 1 205 ? -14.258 -4.136 0.218 1.00 79.81 205 ARG A CA 1
ATOM 1575 C C . ARG A 1 205 ? -14.101 -4.251 1.731 1.00 79.81 205 ARG A C 1
ATOM 1577 O O . ARG A 1 205 ? -14.941 -3.761 2.470 1.00 79.81 205 ARG A O 1
ATOM 1584 N N . SER A 1 206 ? -13.012 -4.855 2.199 1.00 85.75 206 SER A N 1
ATOM 1585 C CA . SER A 1 206 ? -12.664 -4.847 3.627 1.00 85.75 206 SER A CA 1
ATOM 1586 C C . SER A 1 206 ? -12.388 -3.425 4.131 1.00 85.75 206 SER A C 1
ATOM 1588 O O . SER A 1 206 ? -12.135 -2.498 3.354 1.00 85.75 206 SER A O 1
ATOM 1590 N N . TRP A 1 207 ? -12.419 -3.245 5.452 1.00 90.88 207 TRP A N 1
ATOM 1591 C CA . TRP A 1 207 ? -11.958 -2.008 6.078 1.00 90.88 207 TRP A CA 1
ATOM 1592 C C . TRP A 1 207 ? -10.459 -1.811 5.843 1.00 90.88 207 TRP A C 1
ATOM 1594 O O . TRP A 1 207 ? -9.683 -2.763 5.827 1.00 90.88 207 TRP A O 1
ATOM 1604 N N . GLN A 1 208 ? -10.052 -0.557 5.666 1.00 90.31 208 GLN A N 1
ATOM 1605 C CA . GLN A 1 208 ? -8.677 -0.191 5.343 1.00 90.31 208 GLN A CA 1
ATOM 1606 C C . GLN A 1 208 ? -8.195 0.932 6.251 1.00 90.31 208 GLN A C 1
ATOM 1608 O O . GLN A 1 208 ? -8.937 1.868 6.559 1.00 90.31 208 GLN A O 1
ATOM 1613 N N . ILE A 1 209 ? -6.919 0.879 6.628 1.00 89.25 209 ILE A N 1
ATOM 1614 C CA . ILE A 1 209 ? -6.267 1.979 7.341 1.00 89.25 209 ILE A CA 1
ATOM 1615 C C . ILE A 1 209 ? -6.089 3.157 6.381 1.00 89.25 209 ILE A C 1
ATOM 1617 O O . ILE A 1 209 ? -5.594 2.997 5.260 1.00 89.25 209 ILE A O 1
ATOM 1621 N N . VAL A 1 210 ? -6.473 4.351 6.836 1.00 88.19 210 VAL A N 1
ATOM 1622 C CA . VAL A 1 210 ? -6.357 5.582 6.048 1.00 88.19 210 VAL A CA 1
ATOM 1623 C C . VAL A 1 210 ? -4.907 5.977 5.842 1.00 88.19 210 VAL A C 1
ATOM 1625 O O . VAL A 1 210 ? -4.567 6.308 4.720 1.00 88.19 210 VAL A O 1
ATOM 1628 N N . CYS A 1 211 ? -4.039 5.923 6.859 1.00 84.00 211 CYS A N 1
ATOM 1629 C CA . CYS A 1 211 ? -2.652 6.381 6.727 1.00 84.00 211 CYS A CA 1
ATOM 1630 C C . CYS A 1 211 ? -1.633 5.494 7.466 1.00 84.00 211 CYS A C 1
ATOM 1632 O O . CYS A 1 211 ? -1.370 5.690 8.654 1.00 84.00 211 CYS A O 1
ATOM 1634 N N . PRO A 1 212 ? -0.977 4.559 6.758 1.00 70.12 212 PRO A N 1
ATOM 1635 C CA . PRO A 1 212 ? -0.181 3.505 7.377 1.00 70.12 212 PRO A CA 1
ATOM 1636 C C . PRO A 1 212 ? 0.981 4.010 8.235 1.00 70.12 212 PRO A C 1
ATOM 1638 O O . PRO A 1 212 ? 1.206 3.536 9.341 1.00 70.12 212 PRO A O 1
ATOM 1641 N N . PHE A 1 213 ? 1.706 5.019 7.761 1.00 68.81 213 PHE A N 1
ATOM 1642 C CA . PHE A 1 213 ? 2.940 5.456 8.417 1.00 68.81 213 PHE A CA 1
ATOM 1643 C C . PHE A 1 213 ? 2.721 6.359 9.637 1.00 68.81 213 PHE A C 1
ATOM 1645 O O . PHE A 1 213 ? 3.700 6.754 10.268 1.00 68.81 213 PHE A O 1
ATOM 1652 N N . PHE A 1 214 ? 1.469 6.716 9.957 1.00 70.12 214 PHE A N 1
ATOM 1653 C CA . PHE A 1 214 ? 1.211 7.826 10.875 1.00 70.12 214 PHE A CA 1
ATOM 1654 C C . PHE A 1 214 ? 0.016 7.690 11.813 1.00 70.12 214 PHE A C 1
ATOM 1656 O O . PHE A 1 214 ? -0.052 8.442 12.782 1.00 70.12 214 PHE A O 1
ATOM 1663 N N . THR A 1 215 ? -0.941 6.807 11.526 1.00 70.38 215 THR A N 1
ATOM 1664 C CA . THR A 1 215 ? -2.230 6.805 12.243 1.00 70.38 215 THR A CA 1
ATOM 1665 C C . THR A 1 215 ? -2.533 5.510 12.966 1.00 70.38 215 THR A C 1
ATOM 1667 O O . THR A 1 215 ? -3.611 5.391 13.539 1.00 70.38 215 THR A O 1
ATOM 1670 N N . LEU A 1 216 ? -1.612 4.545 12.925 1.00 78.88 216 LEU A N 1
ATOM 1671 C CA . LEU A 1 216 ? -1.708 3.317 13.699 1.00 78.88 216 LEU A CA 1
ATOM 1672 C C . LEU A 1 216 ? -0.761 3.409 14.900 1.00 78.88 216 LEU A C 1
ATOM 1674 O O . LEU A 1 216 ? 0.454 3.554 14.742 1.00 78.88 216 LEU A O 1
ATOM 1678 N N . ALA A 1 217 ? -1.330 3.340 16.100 1.00 81.00 217 ALA A N 1
ATOM 1679 C CA . ALA A 1 217 ? -0.585 3.318 17.351 1.00 81.00 217 ALA A CA 1
ATOM 1680 C C . ALA A 1 217 ? -1.267 2.391 18.356 1.00 81.00 217 ALA A C 1
ATOM 1682 O O . ALA A 1 217 ? -2.501 2.356 18.411 1.00 81.00 217 ALA A O 1
ATOM 1683 N N . THR A 1 218 ? -0.475 1.672 19.150 1.00 86.12 218 THR A N 1
ATOM 1684 C CA . THR A 1 218 ? -0.974 0.971 20.337 1.00 86.12 218 THR A CA 1
ATOM 1685 C C . THR A 1 218 ? -1.098 1.936 21.510 1.00 86.12 218 THR A C 1
ATOM 1687 O O . THR A 1 218 ? -0.394 2.944 21.583 1.00 86.12 218 THR A O 1
ATOM 1690 N N . ILE A 1 219 ? -2.016 1.624 22.421 1.00 87.44 219 ILE A N 1
ATOM 1691 C CA . ILE A 1 219 ? -2.224 2.334 23.682 1.00 87.44 219 ILE A CA 1
ATOM 1692 C C . ILE A 1 219 ? -1.766 1.410 24.809 1.00 87.44 219 ILE A C 1
ATOM 1694 O O . ILE A 1 219 ? -2.271 0.290 24.915 1.00 87.44 219 ILE A O 1
ATOM 1698 N N . ASP A 1 220 ? -0.820 1.859 25.631 1.00 87.06 220 ASP A N 1
ATOM 1699 C CA . ASP A 1 220 ? -0.429 1.116 26.833 1.00 87.06 220 ASP A CA 1
ATOM 1700 C C . ASP A 1 220 ? -1.394 1.348 28.011 1.00 87.06 220 ASP A C 1
ATOM 1702 O O . ASP A 1 220 ? -2.323 2.153 27.936 1.00 87.06 220 ASP A O 1
ATOM 1706 N N . GLU A 1 221 ? -1.184 0.633 29.120 1.00 85.38 221 GLU A N 1
ATOM 1707 C CA . GLU A 1 221 ? -2.017 0.756 30.327 1.00 85.38 221 GLU A CA 1
ATOM 1708 C C . GLU A 1 221 ? -1.999 2.171 30.934 1.00 85.38 221 GLU A C 1
ATOM 1710 O O . GLU A 1 221 ? -2.962 2.574 31.585 1.00 85.38 221 GLU A O 1
ATOM 1715 N N . GLY A 1 222 ? -0.927 2.936 30.700 1.00 83.75 222 GLY A N 1
ATOM 1716 C CA . GLY A 1 222 ? -0.793 4.331 31.120 1.00 83.75 222 GLY A CA 1
ATOM 1717 C C . GLY A 1 222 ? -1.441 5.333 30.160 1.00 83.75 222 GLY A C 1
ATOM 1718 O O . GLY A 1 222 ? -1.470 6.525 30.461 1.00 83.75 222 GLY A O 1
ATOM 1719 N N . GLY A 1 223 ? -1.967 4.876 29.020 1.00 84.94 223 GLY A N 1
ATOM 1720 C CA . GLY A 1 223 ? -2.570 5.722 27.993 1.00 84.94 223 GLY A CA 1
ATOM 1721 C C . GLY A 1 223 ? -1.570 6.348 27.016 1.00 84.94 223 GLY A C 1
ATOM 1722 O O . GLY A 1 223 ? -1.970 7.195 26.216 1.00 84.94 223 GLY A O 1
ATOM 1723 N N . THR A 1 224 ? -0.294 5.956 27.049 1.00 87.62 224 THR A N 1
ATOM 1724 C CA . THR A 1 224 ? 0.721 6.444 26.103 1.00 87.62 224 THR A CA 1
ATOM 1725 C C . THR A 1 224 ? 0.499 5.821 24.731 1.00 87.62 224 THR A C 1
ATOM 1727 O O . THR A 1 224 ? 0.189 4.631 24.625 1.00 87.62 224 THR A O 1
ATOM 1730 N N . LEU A 1 225 ? 0.686 6.617 23.674 1.00 85.69 225 LEU A N 1
ATOM 1731 C CA . LEU A 1 225 ? 0.586 6.151 22.294 1.00 85.69 225 LEU A CA 1
ATOM 1732 C C . LEU A 1 225 ? 1.952 5.722 21.755 1.00 85.69 225 LEU A C 1
ATOM 1734 O O . LEU A 1 225 ? 2.903 6.506 21.719 1.00 85.69 225 LEU A O 1
ATOM 1738 N N . HIS A 1 226 ? 2.018 4.492 21.250 1.00 84.88 226 HIS A N 1
ATOM 1739 C CA . HIS A 1 226 ? 3.212 3.920 20.632 1.00 84.88 226 HIS A CA 1
ATOM 1740 C C . HIS A 1 226 ? 2.954 3.691 19.139 1.00 84.88 226 HIS A C 1
ATOM 1742 O O . HIS A 1 226 ? 2.191 2.790 18.785 1.00 84.88 226 HIS A O 1
ATOM 1748 N N . PRO A 1 227 ? 3.545 4.501 18.237 1.00 82.31 227 PRO A N 1
ATOM 1749 C CA . PRO A 1 227 ? 3.406 4.296 16.798 1.00 82.31 227 PRO A CA 1
ATOM 1750 C C . PRO A 1 227 ? 3.864 2.895 16.398 1.00 82.31 227 PRO A C 1
ATOM 1752 O O . PRO A 1 227 ? 4.928 2.448 16.822 1.00 82.31 227 PRO A O 1
ATOM 1755 N N . THR A 1 228 ? 3.089 2.216 15.557 1.00 78.25 228 THR A N 1
ATOM 1756 C CA . THR A 1 228 ? 3.400 0.836 15.151 1.00 78.25 228 THR A CA 1
ATOM 1757 C C . THR A 1 228 ? 4.129 0.736 13.816 1.00 78.25 228 THR A C 1
ATOM 1759 O O . THR A 1 228 ? 4.537 -0.357 13.426 1.00 78.25 228 THR A O 1
ATOM 1762 N N . ALA A 1 229 ? 4.312 1.852 13.104 1.00 71.94 229 ALA A N 1
ATOM 1763 C CA . ALA A 1 229 ? 5.041 1.871 11.843 1.00 71.94 229 ALA A CA 1
ATOM 1764 C C . ALA A 1 229 ? 6.529 1.529 12.055 1.00 71.94 229 ALA A C 1
ATOM 1766 O O . ALA A 1 229 ? 7.209 2.157 12.867 1.00 71.94 229 ALA A O 1
ATOM 1767 N N . ILE A 1 230 ? 7.048 0.563 11.291 1.00 59.28 230 ILE A N 1
ATOM 1768 C CA . ILE A 1 230 ? 8.428 0.057 11.424 1.00 59.28 230 ILE A CA 1
ATOM 1769 C C . ILE A 1 230 ? 9.457 1.078 10.907 1.00 59.28 230 ILE A C 1
ATOM 1771 O O . ILE A 1 230 ? 10.582 1.152 11.405 1.00 59.28 230 ILE A O 1
ATOM 1775 N N . ARG A 1 231 ? 9.092 1.905 9.917 1.00 60.44 231 ARG A N 1
ATOM 1776 C CA . ARG A 1 231 ? 9.997 2.929 9.371 1.00 60.44 231 ARG A CA 1
ATOM 1777 C C . ARG A 1 231 ? 10.100 4.131 10.317 1.00 60.44 231 ARG A C 1
ATOM 1779 O O . ARG A 1 231 ? 9.188 4.951 10.397 1.00 60.44 231 ARG A O 1
ATOM 1786 N N . ALA A 1 232 ? 11.244 4.251 10.989 1.00 45.41 232 ALA A N 1
ATOM 1787 C CA . ALA A 1 232 ? 11.598 5.395 11.826 1.00 45.41 232 ALA A CA 1
ATOM 1788 C C . ALA A 1 232 ? 11.909 6.656 10.989 1.00 45.41 232 ALA A C 1
ATOM 1790 O O . ALA A 1 232 ? 12.497 6.566 9.913 1.00 45.41 232 ALA A O 1
ATOM 1791 N N . GLY A 1 233 ? 11.550 7.837 11.512 1.00 50.44 233 GLY A N 1
ATOM 1792 C CA . GLY A 1 233 ? 11.926 9.145 10.944 1.00 50.44 233 GLY A CA 1
ATOM 1793 C C . GLY A 1 233 ? 10.783 9.997 10.380 1.00 50.44 233 GLY A C 1
ATOM 1794 O O . GLY A 1 233 ? 11.034 11.029 9.764 1.00 50.44 233 GLY A O 1
ATOM 1795 N N . SER A 1 234 ? 9.529 9.597 10.575 1.00 50.66 234 SER A N 1
ATOM 1796 C CA . SER A 1 234 ? 8.366 10.253 9.979 1.00 50.66 234 SER A CA 1
ATOM 1797 C C . SER A 1 234 ? 7.672 11.225 10.967 1.00 50.66 234 SER A C 1
ATOM 1799 O O . SER A 1 234 ? 7.756 11.062 12.187 1.00 50.66 234 SER A O 1
ATOM 1801 N N . ARG A 1 235 ? 7.030 12.296 10.459 1.00 58.53 235 ARG A N 1
ATOM 1802 C CA . ARG A 1 235 ? 6.265 13.268 11.277 1.00 58.53 235 ARG A CA 1
ATOM 1803 C C . ARG A 1 235 ? 5.196 12.537 12.094 1.00 58.53 235 ARG A C 1
ATOM 1805 O O . ARG A 1 235 ? 4.371 11.847 11.515 1.00 58.53 235 ARG A O 1
ATOM 1812 N N . ARG A 1 236 ? 5.149 12.721 13.415 1.00 65.75 236 ARG A N 1
ATOM 1813 C CA . ARG A 1 236 ? 4.038 12.203 14.232 1.00 65.75 236 ARG A CA 1
ATOM 1814 C C . ARG A 1 236 ? 2.822 13.115 14.063 1.00 65.75 236 ARG A C 1
ATOM 1816 O O . ARG A 1 236 ? 2.919 14.298 14.371 1.00 65.75 236 ARG A O 1
ATOM 1823 N N . TYR A 1 237 ? 1.708 12.570 13.569 1.00 74.44 237 TYR A N 1
ATOM 1824 C CA . TYR A 1 237 ? 0.413 13.271 13.560 1.00 74.44 237 TYR A CA 1
ATOM 1825 C C . TYR A 1 237 ? -0.423 12.978 14.800 1.00 74.44 237 TYR A C 1
ATOM 1827 O O . TYR A 1 237 ? -1.343 13.730 15.092 1.00 74.44 237 TYR A O 1
ATOM 1835 N N . LEU A 1 238 ? -0.119 11.889 15.509 1.00 80.50 238 LEU A N 1
ATOM 1836 C CA . LEU A 1 238 ? -0.783 11.566 16.762 1.00 80.50 238 LEU A CA 1
ATOM 1837 C C . LEU A 1 238 ? -0.085 12.286 17.927 1.00 80.50 238 LEU A C 1
ATOM 1839 O O . LEU A 1 238 ? 1.153 12.350 17.940 1.00 80.50 238 LEU A O 1
ATOM 1843 N N . PRO A 1 239 ? -0.853 12.773 18.917 1.00 84.12 239 PRO A N 1
ATOM 1844 C CA . PRO A 1 239 ? -0.321 13.243 20.193 1.00 84.12 239 PRO A CA 1
ATOM 1845 C C . PRO A 1 239 ? 0.460 12.162 2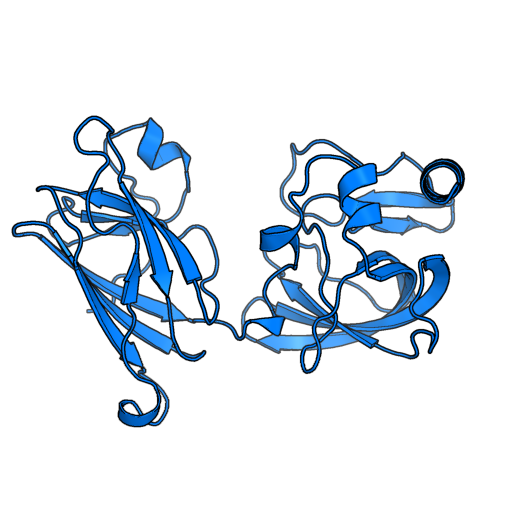0.948 1.00 84.12 239 PRO A C 1
ATOM 1847 O O . PRO A 1 239 ? 0.487 10.995 20.564 1.00 84.12 239 PRO A O 1
ATOM 1850 N N . ALA A 1 240 ? 1.108 12.549 22.049 1.00 85.44 240 ALA A N 1
ATOM 1851 C CA . ALA A 1 240 ? 1.893 11.618 22.862 1.00 85.44 240 ALA A CA 1
AT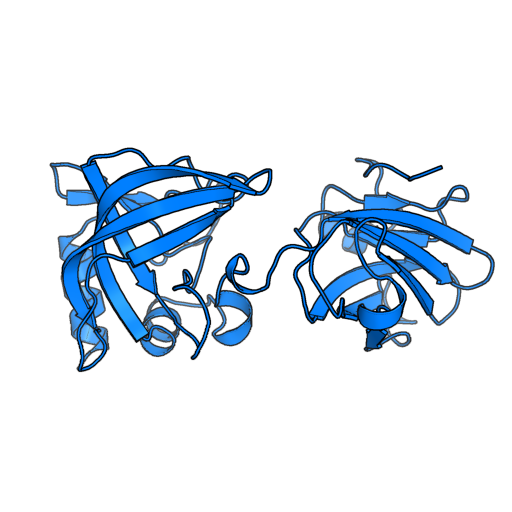OM 1852 C C . ALA A 1 240 ? 1.030 10.597 23.631 1.00 85.44 240 ALA A C 1
ATOM 1854 O O . ALA A 1 240 ? 1.491 9.491 23.910 1.00 85.44 240 ALA A O 1
ATOM 1855 N N . ASP A 1 241 ? -0.209 10.960 23.966 1.00 88.25 241 ASP A N 1
ATOM 1856 C CA . ASP A 1 241 ? -1.098 10.163 24.807 1.00 88.25 241 ASP A CA 1
ATOM 1857 C C . ASP A 1 241 ? -2.558 10.202 24.321 1.00 88.25 241 ASP A C 1
ATOM 1859 O O . ASP A 1 241 ? -2.964 11.038 23.504 1.00 88.25 241 ASP A O 1
ATOM 1863 N N . ALA A 1 242 ? -3.354 9.263 24.832 1.00 86.88 242 ALA A N 1
ATOM 1864 C CA . ALA A 1 242 ? -4.754 9.089 24.469 1.00 86.88 242 ALA A CA 1
ATOM 1865 C C . ALA A 1 242 ? -5.635 10.288 24.864 1.00 86.88 242 ALA A C 1
ATOM 1867 O O . ALA A 1 242 ? -6.625 10.562 24.188 1.00 86.88 242 ALA A O 1
ATOM 1868 N N . ALA A 1 243 ? -5.287 11.025 25.925 1.00 88.56 243 ALA A N 1
ATOM 1869 C CA . ALA A 1 243 ? -6.053 12.191 26.362 1.00 88.56 243 ALA A CA 1
ATOM 1870 C C . ALA A 1 243 ? -5.843 13.391 25.425 1.00 88.56 243 ALA A C 1
ATOM 1872 O O . ALA A 1 243 ? -6.784 14.125 25.128 1.00 88.56 243 ALA A O 1
ATOM 1873 N N . GLY A 1 244 ? -4.613 13.599 24.953 1.00 89.62 244 GLY A N 1
ATOM 1874 C CA . GLY A 1 244 ? -4.279 14.561 23.910 1.00 89.62 244 GLY A CA 1
ATOM 1875 C C . GLY A 1 244 ? -4.978 14.226 22.604 1.00 89.62 244 GLY A C 1
ATOM 1876 O O . GLY A 1 244 ? -5.609 15.102 22.017 1.00 89.62 244 GLY A O 1
ATOM 1877 N N . LEU A 1 245 ? -4.945 12.952 22.207 1.00 88.38 245 LEU A N 1
ATOM 1878 C CA . LEU A 1 245 ? -5.670 12.486 21.031 1.00 88.38 245 LEU A CA 1
ATOM 1879 C C . LEU A 1 245 ? -7.176 12.745 21.143 1.00 88.38 245 LEU A C 1
ATOM 1881 O O . LEU A 1 245 ? -7.762 13.263 20.200 1.00 88.38 245 LEU A O 1
ATOM 1885 N N . ASP A 1 246 ? -7.801 12.419 22.278 1.00 90.00 246 ASP A N 1
ATOM 1886 C CA . ASP A 1 246 ? -9.235 12.648 22.482 1.00 90.00 246 ASP A CA 1
ATOM 1887 C C . ASP A 1 246 ? -9.601 14.131 22.323 1.00 90.00 246 ASP A C 1
ATOM 1889 O O . ASP A 1 246 ? -10.544 14.450 21.598 1.00 90.00 246 ASP A O 1
ATOM 1893 N N . ARG A 1 247 ? -8.819 15.043 22.919 1.00 92.75 247 ARG A N 1
ATOM 1894 C CA . ARG A 1 247 ? -9.031 16.493 22.766 1.00 92.75 247 ARG A CA 1
ATOM 1895 C C . ARG A 1 247 ? -8.923 16.940 21.314 1.00 92.75 247 ARG A C 1
ATOM 1897 O O . ARG A 1 247 ? -9.797 17.659 20.839 1.00 92.75 247 ARG A O 1
ATOM 1904 N N . GLU A 1 248 ? -7.864 16.530 20.619 1.00 91.81 248 GLU A N 1
ATOM 1905 C CA . GLU A 1 248 ? -7.645 16.934 19.230 1.00 91.81 248 GLU A CA 1
ATOM 1906 C C . GLU A 1 248 ? -8.732 16.380 18.313 1.00 91.81 248 GLU A C 1
ATOM 1908 O O . GLU A 1 248 ? -9.337 17.136 17.562 1.00 91.81 248 GLU A O 1
ATOM 1913 N N . VAL A 1 249 ? -9.052 15.089 18.409 1.00 91.25 249 VAL A N 1
ATOM 1914 C CA . VAL A 1 249 ? -10.061 14.461 17.548 1.00 91.25 249 VAL A CA 1
ATOM 1915 C C . VAL A 1 249 ? -11.458 15.039 17.794 1.00 91.25 249 VAL A C 1
ATOM 1917 O O . VAL A 1 249 ? -12.208 15.215 16.835 1.00 91.25 249 VAL A O 1
ATOM 1920 N N . ARG A 1 250 ? -11.809 15.393 19.037 1.00 91.75 250 ARG A N 1
ATOM 1921 C CA . ARG A 1 250 ? -13.068 16.104 19.328 1.00 91.75 250 ARG A CA 1
ATOM 1922 C C . ARG A 1 250 ? -13.103 17.490 18.702 1.00 91.75 250 ARG A C 1
ATOM 1924 O O . ARG A 1 250 ? -14.094 17.817 18.064 1.00 91.75 250 ARG A O 1
ATOM 1931 N N . ALA A 1 251 ? -12.017 18.254 18.805 1.00 93.12 251 ALA A N 1
ATOM 1932 C CA . ALA A 1 251 ? -11.922 19.568 18.170 1.00 93.12 251 ALA A CA 1
ATOM 1933 C C . ALA A 1 251 ? -12.012 19.500 16.632 1.00 93.12 251 ALA A C 1
ATOM 1935 O O . ALA A 1 251 ? -12.356 20.486 15.991 1.00 93.12 251 ALA A O 1
ATOM 1936 N N . LEU A 1 252 ? -11.703 18.350 16.020 1.00 92.00 252 LEU A N 1
ATOM 1937 C CA . LEU A 1 252 ? -11.882 18.131 14.579 1.00 92.00 252 LEU A CA 1
ATOM 1938 C C . LEU A 1 252 ? -13.332 17.796 14.190 1.00 92.00 252 LEU A C 1
ATOM 1940 O O . LEU A 1 252 ? -13.673 17.929 13.015 1.00 92.00 252 LEU A O 1
ATOM 1944 N N . ALA A 1 253 ? -14.149 17.340 15.144 1.00 86.75 253 ALA A N 1
ATOM 1945 C CA . ALA A 1 253 ? -15.548 16.965 14.941 1.00 86.75 253 ALA A CA 1
ATOM 1946 C C . ALA A 1 253 ? -16.530 18.147 15.080 1.00 86.75 253 ALA A C 1
ATOM 1948 O O . ALA A 1 253 ? -17.679 18.020 14.654 1.00 86.75 253 ALA A O 1
ATOM 1949 N N . GLU A 1 254 ? -16.083 19.250 15.686 1.00 82.94 254 GLU A N 1
ATOM 1950 C CA . GLU A 1 254 ? -16.793 20.535 15.811 1.00 82.94 254 GLU A CA 1
ATOM 1951 C C . GLU A 1 254 ? -16.617 21.409 14.555 1.00 82.94 254 GLU A C 1
ATOM 1953 O O . GLU A 1 254 ? -17.610 22.073 14.175 1.00 82.94 254 GLU A O 1
#

Foldseek 3Di:
DAFDWDQDAQPDPVRRVVASTWFAFPVRAWIWDDRDAAAAFKDKIKIQHPDFFKDKWKAAPDDDRVVQDIKDKAQRGDPPVPRMGIIIIHGNDFHKMWMWMDGDPTITTHIHGYHYCLQPALQVPQPPDAPLSLLVQFQWWFKWFWADWADDPPQWIKTKTATDGTLHAPPVGDGIFIHIDRVLFFPGDDGGWMWTARWDDDVPHGIHGNDRNEGIWTQDPVFATHRGTPDPDDDHNADGGPVSNVVVSNVSVD